Protein AF-A0A1Q7C488-F1 (afdb_monomer_lite)

Sequence (246 aa):
MTAFRVTERSIATNVLVGLQGNLDRMGSLQEQLSSGKQFAKPSDSPAGATAAMQYRGEMARAQAIAAEVDQIRQTSMGLANTKYGDRPVFGGTTASSAAYDAAGNYLGDTGAVQRTVGDNVKVQVGVPGSDAFGTGSTQLFTVMADISNDLRTNPSALSGDLDRLDTATTTLKFVQSTVGARYNQLTQMQQLASDRTDALTAQLSNVEDIDLPKTITEMQLQQTAYQAALSAGAKVVQPSLVDFLR

Secondary structure (DSSP, 8-state):
---SHHHHHHHHHHHHHHHHHHHHHHHHHHHHHHH--S-SSTTT-HHHHHHHHHHHHHHHHHHHHHHHHHHHHHHHHHHHT-EETTEETTSTT-S-S-SB-TT--B---S---EEEEETTEEEE-S--HHHHH-SGGG-HHHHHHHHHHHHHH-TTSHHHHHHHHHHHHHHHHHHHHHHHHHHHHHHHHHHHHHHHHHHHHHHHHHHHS--HHHHHHHHHHHHHHHHHHHHHHHHHHS--TTSS--

Foldseek 3Di:
DDDPPPVVVVVVVVVVVVVVVVVVVVVVVVVCVVVVDPDDDCVVPVVVVVVVVVVVVLLVVLLVVLVVLVVVLQVVLVVQQDDDPQHRLQQAPDPDSGQADPQGDGPHDQHWDWDDLDDPDIATRGGHQCQQQNDDCLGQSNLSNVCSVCSNPPVPCNVVSVVSNVVRVVSNVVVVVVVVVSVVVNVVSVVVVVVVVVVVVVVCCVVPPDPVVVVVVVVVVVVVVVVVVVVVVVVVPPPPPVVVPD

Structure (mmCIF, N/CA/C/O backbone):
data_AF-A0A1Q7C488-F1
#
_entry.id   AF-A0A1Q7C488-F1
#
loop_
_atom_site.group_PDB
_atom_site.id
_atom_site.type_symbol
_atom_site.label_atom_id
_atom_site.label_alt_id
_atom_site.label_comp_id
_atom_site.label_asym_id
_atom_site.label_entity_id
_atom_site.label_seq_id
_atom_site.pdbx_PDB_ins_code
_atom_site.Cartn_x
_atom_site.Cartn_y
_atom_site.Cartn_z
_atom_site.occupancy
_atom_site.B_iso_or_equiv
_atom_site.auth_seq_id
_atom_site.auth_comp_id
_atom_site.auth_asym_id
_atom_site.auth_atom_id
_atom_site.pdbx_PDB_model_num
ATOM 1 N N . MET A 1 1 ? 74.699 3.671 -68.204 1.00 45.50 1 MET A N 1
ATOM 2 C CA . MET A 1 1 ? 74.078 4.395 -67.076 1.00 45.50 1 MET A CA 1
ATOM 3 C C . MET A 1 1 ? 72.624 3.975 -66.963 1.00 45.50 1 MET A C 1
ATOM 5 O O . MET A 1 1 ? 71.848 4.153 -67.888 1.00 45.50 1 MET A O 1
ATOM 9 N N . THR A 1 2 ? 72.313 3.321 -65.855 1.00 54.41 2 THR A N 1
ATOM 10 C CA . THR A 1 2 ? 71.015 2.806 -65.409 1.00 54.41 2 THR A CA 1
ATOM 11 C C . THR A 1 2 ? 70.090 3.944 -64.969 1.00 54.41 2 THR A C 1
ATOM 13 O O . THR A 1 2 ? 70.367 4.554 -63.943 1.00 54.41 2 THR A O 1
ATOM 16 N N . ALA A 1 3 ? 69.001 4.230 -65.694 1.00 52.62 3 ALA A N 1
ATOM 17 C CA . ALA A 1 3 ? 68.061 5.288 -65.279 1.00 52.62 3 ALA A CA 1
ATOM 18 C C . ALA A 1 3 ? 66.560 5.021 -65.534 1.00 52.62 3 ALA A C 1
ATOM 20 O O . ALA A 1 3 ? 65.755 5.901 -65.270 1.00 52.62 3 ALA A O 1
ATOM 21 N N . PHE A 1 4 ? 66.144 3.826 -65.981 1.00 54.19 4 PHE A N 1
ATOM 22 C CA . PHE A 1 4 ? 64.725 3.572 -66.324 1.00 54.19 4 PHE A CA 1
ATOM 23 C C . PHE A 1 4 ? 64.032 2.408 -65.586 1.00 54.19 4 PHE A C 1
ATOM 25 O O . PHE A 1 4 ? 62.869 2.131 -65.841 1.00 54.19 4 PHE A O 1
ATOM 32 N N . ARG A 1 5 ? 64.685 1.753 -64.612 1.00 56.19 5 ARG A N 1
ATOM 33 C CA . ARG A 1 5 ? 64.095 0.629 -63.838 1.00 56.19 5 ARG A CA 1
ATOM 34 C C . ARG A 1 5 ? 63.419 1.020 -62.517 1.00 56.19 5 ARG A C 1
ATOM 36 O O . ARG A 1 5 ? 62.910 0.157 -61.807 1.00 56.19 5 ARG A O 1
ATOM 43 N N . VAL A 1 6 ? 63.425 2.305 -62.165 1.00 56.50 6 VAL A N 1
ATOM 44 C CA . VAL A 1 6 ? 62.835 2.797 -60.907 1.00 56.50 6 VAL A CA 1
ATOM 45 C C . VAL A 1 6 ? 61.328 3.038 -61.061 1.00 56.50 6 VAL A C 1
ATOM 47 O O . VAL A 1 6 ? 60.586 2.818 -60.111 1.00 56.50 6 VAL A O 1
ATOM 50 N N . THR A 1 7 ? 60.857 3.388 -62.262 1.00 66.94 7 THR A N 1
ATOM 51 C CA . THR A 1 7 ? 59.461 3.775 -62.528 1.00 66.94 7 THR A CA 1
ATOM 52 C C . THR A 1 7 ? 58.505 2.585 -62.652 1.00 66.94 7 THR A C 1
ATOM 54 O O . THR A 1 7 ? 57.421 2.616 -62.088 1.00 66.94 7 THR A O 1
ATOM 57 N N . GLU A 1 8 ? 58.894 1.491 -63.315 1.00 61.41 8 GLU A N 1
ATOM 58 C CA . GLU A 1 8 ? 58.056 0.275 -63.363 1.00 61.41 8 GLU A CA 1
ATOM 59 C C . GLU A 1 8 ? 57.948 -0.392 -61.987 1.00 61.41 8 GLU A C 1
ATOM 61 O O . GLU A 1 8 ? 56.872 -0.832 -61.582 1.00 61.41 8 GLU A O 1
ATOM 66 N N . ARG A 1 9 ? 59.051 -0.405 -61.223 1.00 68.69 9 ARG A N 1
ATOM 67 C CA . ARG A 1 9 ? 59.064 -0.932 -59.855 1.00 68.69 9 ARG A CA 1
ATOM 68 C C . ARG A 1 9 ? 58.271 -0.034 -58.904 1.00 68.69 9 ARG A C 1
ATOM 70 O O . ARG A 1 9 ? 57.588 -0.566 -58.035 1.00 68.69 9 ARG A O 1
ATOM 77 N N . SER A 1 10 ? 58.307 1.291 -59.070 1.00 74.81 10 SER A N 1
ATOM 78 C CA . SER A 1 10 ? 57.505 2.213 -58.256 1.00 74.81 10 SER A CA 1
ATOM 79 C C . SER A 1 10 ? 56.019 2.170 -58.610 1.00 74.81 10 SER A C 1
ATOM 81 O O . SER A 1 10 ? 55.204 2.171 -57.699 1.00 74.81 10 SER A O 1
ATOM 83 N N . ILE A 1 11 ? 55.641 2.038 -59.887 1.00 77.75 11 ILE A N 1
ATOM 84 C CA . ILE A 1 11 ? 54.239 1.874 -60.309 1.00 77.75 11 ILE A CA 1
ATOM 85 C C . ILE A 1 11 ? 53.677 0.545 -59.797 1.00 77.75 11 ILE A C 1
ATOM 87 O O . ILE A 1 11 ? 52.610 0.539 -59.191 1.00 77.75 11 ILE A O 1
ATOM 91 N N . ALA A 1 12 ? 54.408 -0.564 -59.952 1.00 75.75 12 ALA A N 1
ATOM 92 C CA . ALA A 1 12 ? 53.998 -1.854 -59.398 1.00 75.75 12 ALA A CA 1
ATOM 93 C C . ALA A 1 12 ? 53.885 -1.808 -57.863 1.00 75.75 12 ALA A C 1
ATOM 95 O O . ALA A 1 12 ? 52.929 -2.334 -57.301 1.00 75.75 12 ALA A O 1
ATOM 96 N N . THR A 1 13 ? 54.806 -1.117 -57.182 1.00 82.25 13 THR A N 1
ATOM 97 C CA . THR A 1 13 ? 54.742 -0.922 -55.723 1.00 82.25 13 THR A CA 1
ATOM 98 C C . THR A 1 13 ? 53.556 -0.041 -55.324 1.00 82.25 13 THR A C 1
ATOM 100 O O . THR A 1 13 ? 52.851 -0.377 -54.384 1.00 82.25 13 THR A O 1
ATOM 103 N N . ASN A 1 14 ? 53.267 1.036 -56.056 1.00 81.62 14 ASN A N 1
ATOM 104 C CA . ASN A 1 14 ? 52.135 1.926 -55.788 1.00 81.62 14 ASN A CA 1
ATOM 105 C C . ASN A 1 14 ? 50.785 1.240 -56.032 1.00 81.62 14 ASN A C 1
ATOM 107 O O . ASN A 1 14 ? 49.848 1.448 -55.266 1.00 81.62 14 ASN A O 1
ATOM 111 N N . VAL A 1 15 ? 50.685 0.394 -57.062 1.00 85.31 15 VAL A N 1
ATOM 112 C CA . VAL A 1 15 ? 49.491 -0.424 -57.326 1.00 85.31 15 VAL A CA 1
ATOM 113 C C . VAL A 1 15 ? 49.313 -1.479 -56.238 1.00 85.31 15 VAL A C 1
ATOM 115 O O . VAL A 1 15 ? 48.203 -1.643 -55.746 1.00 85.31 15 VAL A O 1
ATOM 118 N N . LEU A 1 16 ? 50.382 -2.152 -55.804 1.00 83.56 16 LEU A N 1
ATOM 119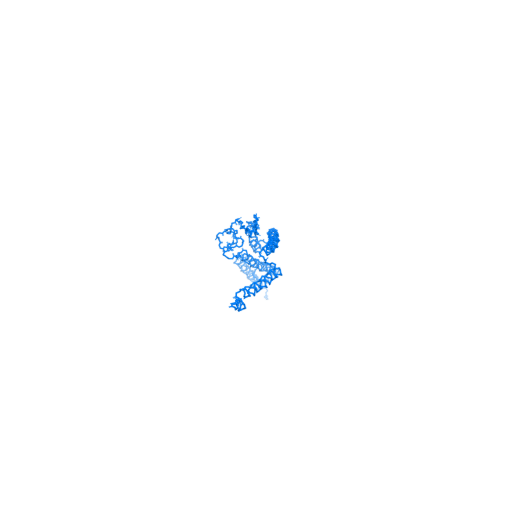 C CA . LEU A 1 16 ? 50.314 -3.119 -54.705 1.00 83.56 16 LEU A CA 1
ATOM 120 C C . LEU A 1 16 ? 49.958 -2.455 -53.370 1.00 83.56 16 LEU A C 1
ATOM 122 O O . LEU A 1 16 ? 49.085 -2.953 -52.673 1.00 83.56 16 LEU A O 1
ATOM 126 N N . VAL A 1 17 ? 50.547 -1.301 -53.046 1.00 88.81 17 VAL A N 1
ATOM 127 C CA . VAL A 1 17 ? 50.192 -0.503 -51.857 1.00 88.81 17 VAL A CA 1
ATOM 128 C C . VAL A 1 17 ? 48.741 -0.019 -51.939 1.00 88.81 17 VAL A C 1
ATOM 130 O O . VAL A 1 17 ? 48.021 -0.053 -50.943 1.00 88.81 17 VAL A O 1
ATOM 133 N N . GLY A 1 18 ? 48.278 0.376 -53.128 1.00 87.38 18 GLY A N 1
ATOM 134 C CA . GLY A 1 18 ? 46.889 0.761 -53.370 1.00 87.38 18 GLY A CA 1
ATOM 135 C C . GLY A 1 18 ? 45.904 -0.401 -53.214 1.00 87.38 18 GLY A C 1
ATOM 136 O O . GLY A 1 18 ? 44.874 -0.239 -52.565 1.00 87.38 18 GLY A O 1
ATOM 137 N N . LEU A 1 19 ? 46.227 -1.578 -53.760 1.00 88.00 19 LEU A N 1
ATOM 138 C CA . LEU A 1 19 ? 45.432 -2.802 -53.622 1.00 88.00 19 LEU A CA 1
ATOM 139 C C . LEU A 1 19 ? 45.406 -3.288 -52.176 1.00 88.00 19 LEU A C 1
ATOM 141 O O . LEU A 1 19 ? 44.341 -3.638 -51.680 1.00 88.00 19 LEU A O 1
ATOM 145 N N . GLN A 1 20 ? 46.543 -3.247 -51.484 1.00 88.31 20 GLN A N 1
ATOM 146 C CA . GLN A 1 20 ? 46.641 -3.611 -50.076 1.00 88.31 20 GLN A CA 1
ATOM 147 C C . GLN A 1 20 ? 45.801 -2.665 -49.210 1.00 88.31 20 GLN A C 1
ATOM 149 O O . GLN A 1 20 ? 44.953 -3.121 -48.452 1.00 88.31 20 GLN A O 1
ATOM 154 N N . GLY A 1 21 ? 45.895 -1.352 -49.445 1.00 90.69 21 GLY A N 1
ATOM 155 C CA . GLY A 1 21 ? 45.037 -0.372 -48.777 1.00 90.69 21 GLY A CA 1
ATOM 156 C C . GLY A 1 21 ? 43.553 -0.449 -49.170 1.00 90.69 21 GLY A C 1
ATOM 157 O O . GLY A 1 21 ? 42.704 0.098 -48.463 1.00 90.69 21 GLY A O 1
ATOM 158 N N . ASN A 1 22 ? 43.210 -1.083 -50.296 1.00 90.19 22 ASN A N 1
ATOM 159 C CA . ASN A 1 22 ? 41.823 -1.362 -50.670 1.00 90.19 22 ASN A CA 1
ATOM 160 C C . ASN A 1 22 ? 41.307 -2.636 -49.983 1.00 90.19 22 ASN A C 1
ATOM 162 O O . ASN A 1 22 ? 40.195 -2.636 -49.467 1.00 90.19 22 ASN A O 1
ATOM 166 N N . LEU A 1 23 ? 42.128 -3.687 -49.904 1.00 90.12 23 LEU A N 1
ATOM 167 C CA . LEU A 1 23 ? 41.819 -4.919 -49.174 1.00 90.12 23 LEU A CA 1
ATOM 168 C C . LEU A 1 23 ? 41.622 -4.653 -47.676 1.00 90.12 23 LEU A C 1
ATOM 170 O O . LEU A 1 23 ? 40.658 -5.154 -47.104 1.00 90.12 23 LEU A O 1
ATOM 174 N N . ASP A 1 24 ? 42.449 -3.798 -47.070 1.00 90.56 24 ASP A N 1
ATOM 175 C CA . ASP A 1 24 ? 42.309 -3.409 -45.661 1.00 90.56 24 ASP A CA 1
ATOM 176 C C . ASP A 1 24 ? 40.995 -2.650 -45.404 1.00 90.56 24 ASP A C 1
ATOM 178 O O . ASP A 1 24 ? 40.297 -2.897 -44.418 1.00 90.56 24 ASP A O 1
ATOM 182 N N . ARG A 1 25 ? 40.607 -1.756 -46.327 1.00 88.38 25 ARG A N 1
ATOM 183 C CA . ARG A 1 25 ? 39.312 -1.053 -46.281 1.00 88.38 25 ARG A CA 1
ATOM 184 C C . ARG A 1 25 ? 38.128 -1.989 -46.499 1.00 88.38 25 ARG A C 1
ATOM 186 O O . ARG A 1 25 ? 37.091 -1.820 -45.868 1.00 88.38 25 ARG A O 1
ATOM 193 N N . MET A 1 26 ? 38.272 -2.973 -47.379 1.00 90.19 26 MET A N 1
ATOM 194 C CA . MET A 1 26 ? 37.232 -3.967 -47.629 1.00 90.19 26 MET A CA 1
ATOM 195 C C . MET A 1 26 ? 37.048 -4.887 -46.416 1.00 90.19 26 MET A C 1
ATOM 197 O O . MET A 1 26 ? 35.916 -5.192 -46.054 1.00 90.19 26 MET A O 1
ATOM 201 N N . GLY A 1 27 ? 38.143 -5.254 -45.743 1.00 89.88 27 GLY A N 1
ATOM 202 C CA . GLY A 1 27 ? 38.119 -6.014 -44.495 1.00 89.88 27 GLY A CA 1
ATOM 203 C C . GLY A 1 27 ? 37.422 -5.261 -43.362 1.00 89.88 27 GLY A C 1
ATOM 204 O O . GLY A 1 27 ? 36.542 -5.822 -42.714 1.00 89.88 27 GLY A O 1
ATOM 205 N N . SER A 1 28 ? 37.732 -3.974 -43.168 1.00 86.19 28 SER A N 1
ATOM 206 C CA . SER A 1 28 ? 37.071 -3.168 -42.132 1.00 86.19 28 SER A CA 1
ATOM 207 C C . SER A 1 28 ? 35.590 -2.915 -42.429 1.00 86.19 28 SER A C 1
ATOM 209 O O . SER A 1 28 ? 34.770 -2.963 -41.515 1.00 86.19 28 SER A O 1
ATOM 211 N N . LEU A 1 29 ? 35.211 -2.722 -43.698 1.00 85.62 29 LEU A N 1
ATOM 212 C CA . LEU A 1 29 ? 33.804 -2.643 -44.105 1.00 85.62 29 LEU A CA 1
ATOM 213 C C . LEU A 1 29 ? 33.073 -3.970 -43.887 1.00 85.62 29 LEU A C 1
ATOM 215 O O . LEU A 1 29 ? 31.944 -3.963 -43.407 1.00 85.62 29 LEU A O 1
ATOM 219 N N . GLN A 1 30 ? 33.701 -5.107 -44.189 1.00 88.69 30 GLN A N 1
ATOM 220 C CA . GLN A 1 30 ? 33.120 -6.423 -43.925 1.00 88.69 30 GLN A CA 1
ATOM 221 C C . GLN A 1 30 ? 32.965 -6.682 -42.418 1.00 88.69 30 GLN A C 1
ATOM 223 O O . GLN A 1 30 ? 31.959 -7.250 -41.998 1.00 88.69 30 GLN A O 1
ATOM 228 N N . GLU A 1 31 ? 33.899 -6.205 -41.592 1.00 87.25 31 GLU A N 1
ATOM 229 C CA . GLU A 1 31 ? 33.811 -6.246 -40.128 1.00 87.25 31 GLU A CA 1
ATOM 230 C C . GLU A 1 31 ? 32.704 -5.322 -39.588 1.00 87.25 31 GLU A C 1
ATOM 232 O O . GLU A 1 31 ? 31.942 -5.716 -38.703 1.00 87.25 31 GLU A O 1
ATOM 237 N N . GLN A 1 32 ? 32.531 -4.122 -40.150 1.00 86.44 32 GLN A N 1
ATOM 238 C CA . GLN A 1 32 ? 31.412 -3.226 -39.818 1.00 86.44 32 GLN A CA 1
ATOM 239 C C . GLN A 1 32 ? 30.064 -3.819 -40.243 1.00 86.44 32 GLN A C 1
ATOM 241 O O . GLN A 1 32 ? 29.109 -3.777 -39.470 1.00 86.44 32 GLN A O 1
ATOM 246 N N . LEU A 1 33 ? 29.991 -4.435 -41.427 1.00 86.81 33 LEU A N 1
ATOM 247 C CA . LEU A 1 33 ? 28.796 -5.128 -41.914 1.00 86.81 33 LEU A CA 1
ATOM 248 C C . LEU A 1 33 ? 28.464 -6.353 -41.057 1.00 86.81 33 LEU A C 1
ATOM 250 O O . LEU A 1 33 ? 27.301 -6.574 -40.733 1.00 86.81 33 LEU A O 1
ATOM 254 N N . SER A 1 34 ? 29.472 -7.128 -40.652 1.00 88.75 34 SER A N 1
ATOM 255 C CA . SER A 1 34 ? 29.278 -8.299 -39.795 1.00 88.75 34 SER A CA 1
ATOM 256 C C . SER A 1 34 ? 28.958 -7.926 -38.346 1.00 88.75 34 SER A C 1
ATOM 258 O O . SER A 1 34 ? 28.254 -8.679 -37.677 1.00 88.75 34 SER A O 1
ATOM 260 N N . SER A 1 35 ? 29.490 -6.812 -37.832 1.00 88.81 35 SER A N 1
ATOM 261 C CA . SER A 1 35 ? 29.272 -6.380 -36.444 1.00 88.81 35 SER A CA 1
ATOM 262 C C . SER A 1 35 ? 28.046 -5.484 -36.267 1.00 88.81 35 SER A C 1
ATOM 264 O O . SER A 1 35 ? 27.558 -5.347 -35.145 1.00 88.81 35 SER A O 1
ATOM 266 N N . GLY A 1 36 ? 27.575 -4.843 -37.342 1.00 84.50 36 GLY A N 1
ATOM 267 C CA . GLY A 1 36 ? 26.514 -3.836 -37.312 1.00 84.50 36 GLY A CA 1
ATOM 268 C C . GLY A 1 36 ? 26.867 -2.576 -36.510 1.00 84.50 36 GLY A C 1
ATOM 269 O O . GLY A 1 36 ? 25.986 -1.768 -36.225 1.00 84.50 36 GLY A O 1
ATOM 270 N N . LYS A 1 37 ? 28.131 -2.406 -36.095 1.00 84.44 37 LYS A N 1
ATOM 271 C CA . LYS A 1 37 ? 28.593 -1.291 -35.259 1.00 84.44 37 LYS A CA 1
ATOM 272 C C . LYS A 1 37 ? 29.478 -0.358 -36.074 1.00 84.44 37 LYS A C 1
ATOM 274 O O . LYS A 1 37 ? 30.340 -0.797 -36.825 1.00 84.44 37 LYS A O 1
ATOM 279 N N . GLN A 1 38 ? 29.299 0.943 -35.865 1.00 78.75 38 GLN A N 1
ATOM 280 C CA . GLN A 1 38 ? 30.059 1.987 -36.558 1.00 78.75 38 GLN A CA 1
ATOM 281 C C . GLN A 1 38 ? 31.551 2.019 -36.160 1.00 78.75 38 GLN A C 1
ATOM 283 O O . GLN A 1 38 ? 32.375 2.540 -36.903 1.00 78.75 38 GLN A O 1
ATOM 288 N N . PHE A 1 39 ? 31.905 1.462 -34.998 1.00 82.00 39 PHE A N 1
ATOM 289 C CA . PHE A 1 39 ? 33.278 1.297 -34.518 1.00 82.00 39 PHE A CA 1
ATOM 290 C C . PHE A 1 39 ? 33.380 0.036 -33.649 1.00 82.00 39 PHE A C 1
ATOM 292 O O . PHE A 1 39 ? 32.458 -0.271 -32.884 1.00 82.00 39 PHE A O 1
ATOM 299 N N . ALA A 1 40 ? 34.492 -0.693 -33.753 1.00 76.44 40 ALA A N 1
ATOM 300 C CA . ALA A 1 40 ? 34.709 -1.946 -33.025 1.00 76.44 40 ALA A CA 1
ATOM 301 C C . ALA A 1 40 ? 35.661 -1.757 -31.838 1.00 76.44 40 ALA A C 1
ATOM 303 O O . ALA A 1 40 ? 35.491 -2.389 -30.791 1.00 76.44 40 ALA A O 1
ATOM 304 N N . LYS A 1 41 ? 36.640 -0.858 -31.979 1.00 81.75 41 LYS A N 1
ATOM 305 C CA . LYS A 1 41 ? 37.671 -0.586 -30.973 1.00 81.75 41 LYS A CA 1
ATOM 306 C C . LYS A 1 41 ? 37.657 0.891 -30.569 1.00 81.75 41 LYS A C 1
ATOM 308 O O . LYS A 1 41 ? 37.369 1.751 -31.400 1.00 81.75 41 LYS A O 1
ATOM 313 N N . PRO A 1 42 ? 38.039 1.228 -29.323 1.00 82.00 42 PRO A N 1
ATOM 314 C CA . PRO A 1 42 ? 38.189 2.623 -28.904 1.00 82.00 42 PRO A CA 1
ATOM 315 C C . PRO A 1 42 ? 39.182 3.432 -29.753 1.00 82.00 42 PRO A C 1
ATOM 317 O O . PRO A 1 42 ? 39.067 4.651 -29.836 1.00 82.00 42 PRO A O 1
ATOM 320 N N . SER A 1 43 ? 40.133 2.753 -30.404 1.00 83.75 43 SER A N 1
ATOM 321 C CA . SER A 1 43 ? 41.076 3.349 -31.354 1.00 83.75 43 SER A CA 1
ATOM 322 C C . SER A 1 43 ? 40.422 3.857 -32.642 1.00 83.75 43 SER A C 1
ATOM 324 O O . SER A 1 43 ? 40.974 4.763 -33.257 1.00 83.75 43 SER A O 1
ATOM 326 N N . ASP 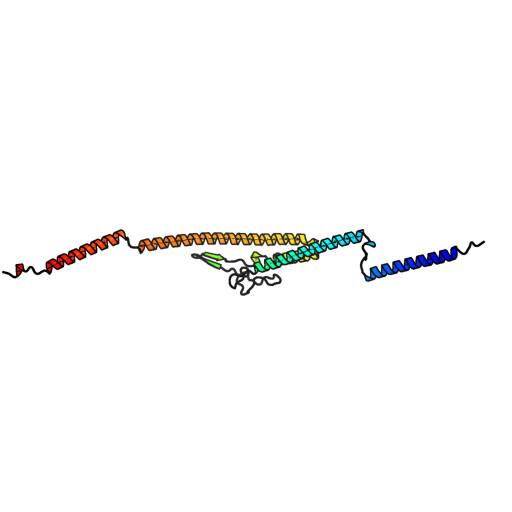A 1 44 ? 39.273 3.301 -33.050 1.00 85.25 44 ASP A N 1
ATOM 327 C CA . ASP A 1 44 ? 38.615 3.638 -34.323 1.00 85.25 44 ASP A CA 1
ATOM 328 C C . ASP A 1 44 ? 37.907 5.002 -34.245 1.00 85.25 44 ASP A C 1
ATOM 330 O O . ASP A 1 44 ? 37.792 5.717 -35.237 1.00 85.25 44 ASP A O 1
ATOM 334 N N . SER A 1 45 ? 37.445 5.382 -33.048 1.00 86.62 45 SER A N 1
ATOM 335 C CA . SER A 1 45 ? 36.928 6.718 -32.746 1.00 86.62 45 SER A CA 1
ATOM 336 C C . SER A 1 45 ? 36.975 6.972 -31.236 1.00 86.62 45 SER A C 1
ATOM 338 O O . SER A 1 45 ? 36.085 6.514 -30.514 1.00 86.62 45 SER A O 1
ATOM 340 N N . PRO A 1 46 ? 37.965 7.733 -30.734 1.00 86.69 46 PRO A N 1
ATOM 341 C CA . PRO A 1 46 ? 38.039 8.074 -29.316 1.00 86.69 46 PRO A CA 1
ATOM 342 C C . PRO A 1 46 ? 36.791 8.814 -28.816 1.00 86.69 46 PRO A C 1
ATOM 344 O O . PRO A 1 46 ? 36.268 8.474 -27.760 1.00 86.69 46 PRO A O 1
ATOM 347 N N . ALA A 1 47 ? 36.258 9.761 -29.599 1.00 88.19 47 ALA A N 1
ATOM 348 C CA . ALA A 1 47 ? 35.057 10.522 -29.239 1.00 88.19 47 ALA A CA 1
ATOM 349 C C . ALA A 1 47 ? 33.781 9.654 -29.226 1.00 88.19 47 ALA A C 1
ATOM 351 O O . ALA A 1 47 ? 32.957 9.758 -28.314 1.00 88.19 47 ALA A O 1
ATOM 352 N N . GLY A 1 48 ? 33.631 8.755 -30.207 1.00 88.12 48 GLY A N 1
ATOM 353 C CA . GLY A 1 48 ? 32.518 7.801 -30.249 1.00 88.12 48 GLY A CA 1
ATOM 354 C C . GLY A 1 48 ? 32.591 6.787 -29.107 1.00 88.12 48 GLY A C 1
ATOM 355 O O . GLY A 1 48 ? 31.580 6.481 -28.475 1.00 88.12 48 GLY A O 1
ATOM 356 N N . ALA A 1 49 ? 33.800 6.331 -28.775 1.00 88.44 49 ALA A N 1
ATOM 357 C CA . ALA A 1 49 ? 34.039 5.450 -27.643 1.00 88.44 49 ALA A CA 1
ATOM 358 C C . ALA A 1 49 ? 33.725 6.132 -26.304 1.00 88.44 49 ALA A C 1
ATOM 360 O O . ALA A 1 49 ? 33.077 5.514 -25.460 1.00 88.44 49 ALA A O 1
ATOM 361 N N . THR A 1 50 ? 34.108 7.400 -26.109 1.00 90.00 50 THR A N 1
ATOM 362 C CA . THR A 1 50 ? 33.759 8.148 -24.890 1.00 90.00 50 THR A CA 1
ATOM 363 C C . THR A 1 50 ? 32.257 8.361 -24.753 1.00 90.00 50 THR A C 1
ATOM 365 O O . THR A 1 50 ? 31.721 8.113 -23.675 1.00 90.00 50 THR A O 1
ATOM 368 N N . ALA A 1 51 ? 31.563 8.730 -25.834 1.00 89.44 51 ALA A N 1
ATOM 369 C CA . ALA A 1 51 ? 30.111 8.902 -25.815 1.00 89.44 51 ALA A CA 1
ATOM 370 C C . ALA A 1 51 ? 29.396 7.573 -25.522 1.00 89.44 51 ALA A C 1
ATOM 372 O O . ALA A 1 51 ? 28.533 7.500 -24.652 1.00 89.44 51 ALA A O 1
ATOM 373 N N . ALA A 1 52 ? 29.807 6.479 -26.169 1.00 88.94 52 ALA A N 1
ATOM 374 C CA . ALA A 1 52 ? 29.245 5.160 -25.892 1.00 88.94 52 ALA A CA 1
ATOM 375 C C . ALA A 1 52 ? 29.512 4.688 -24.455 1.00 88.94 52 ALA A C 1
ATOM 377 O O . ALA A 1 52 ? 28.651 4.036 -23.866 1.00 88.94 52 ALA A O 1
ATOM 378 N N . MET A 1 53 ? 30.673 5.005 -23.872 1.00 90.25 53 MET A N 1
ATOM 379 C CA . MET A 1 53 ? 30.941 4.732 -22.456 1.00 90.25 53 MET A CA 1
ATOM 380 C C . MET A 1 53 ? 30.034 5.551 -21.535 1.00 90.25 53 MET A C 1
ATOM 382 O O . MET A 1 53 ? 29.504 4.992 -20.578 1.00 90.25 53 MET A O 1
ATOM 386 N N . GLN A 1 54 ? 29.816 6.834 -21.836 1.00 90.81 54 GLN A N 1
ATOM 387 C CA . GLN A 1 54 ? 28.898 7.691 -21.081 1.00 90.81 54 GLN A CA 1
ATOM 388 C C . GLN A 1 54 ? 27.469 7.146 -21.127 1.00 90.81 54 GLN A C 1
ATOM 390 O O . GLN A 1 54 ? 26.909 6.861 -20.072 1.00 90.81 54 GLN A O 1
ATOM 395 N N . TYR A 1 55 ? 26.932 6.867 -22.319 1.00 89.38 55 TYR A N 1
ATOM 396 C CA . TYR A 1 55 ? 25.590 6.297 -22.466 1.00 89.38 55 TYR A CA 1
ATOM 397 C C . TYR A 1 55 ? 25.451 4.932 -21.790 1.00 89.38 55 TYR A C 1
ATOM 399 O O . TYR A 1 55 ? 24.440 4.657 -21.154 1.00 89.38 55 TYR A O 1
ATOM 407 N N . ARG A 1 56 ? 26.468 4.062 -21.864 1.00 90.06 56 ARG A N 1
ATOM 408 C CA . ARG A 1 56 ? 26.466 2.792 -21.114 1.00 90.06 56 ARG A CA 1
ATOM 409 C C . ARG A 1 56 ? 26.454 3.017 -19.608 1.00 90.06 56 ARG A C 1
ATOM 411 O O . ARG A 1 56 ? 25.765 2.286 -18.905 1.00 90.06 56 ARG A O 1
ATOM 418 N N . GLY A 1 57 ? 27.191 4.012 -19.125 1.00 92.75 57 GLY A N 1
ATOM 419 C CA . GLY A 1 57 ? 27.168 4.416 -17.724 1.00 92.75 57 GLY A CA 1
ATOM 420 C C . GLY A 1 57 ? 25.791 4.924 -17.295 1.00 92.75 57 GLY A C 1
ATOM 421 O O . GLY A 1 57 ? 25.295 4.521 -16.248 1.00 92.75 57 GLY A O 1
ATOM 422 N N . GLU A 1 58 ? 25.151 5.757 -18.112 1.00 89.69 58 GLU A N 1
ATOM 423 C CA . GLU A 1 58 ? 23.791 6.255 -17.876 1.00 89.69 58 GLU A CA 1
ATOM 424 C C . GLU A 1 58 ? 22.764 5.119 -17.871 1.00 89.69 58 GLU A C 1
ATOM 426 O O . GLU A 1 58 ? 21.992 5.006 -16.922 1.00 89.69 58 GLU A O 1
ATOM 431 N N . MET A 1 59 ? 22.816 4.214 -18.854 1.00 90.31 59 MET A N 1
ATOM 432 C CA . MET A 1 59 ? 21.954 3.029 -18.904 1.00 90.31 59 MET A CA 1
ATOM 433 C C . MET A 1 59 ? 22.166 2.117 -17.691 1.00 90.31 59 MET A C 1
ATOM 435 O O . MET A 1 59 ? 21.195 1.647 -17.107 1.00 90.31 59 MET A O 1
ATOM 439 N N . ALA A 1 60 ? 23.414 1.890 -17.269 1.00 92.94 60 ALA A N 1
ATOM 440 C CA . ALA A 1 60 ? 23.711 1.081 -16.087 1.00 92.94 60 ALA A CA 1
ATOM 441 C C . ALA A 1 60 ? 23.159 1.720 -14.801 1.00 92.94 60 ALA A C 1
ATOM 443 O O . ALA A 1 60 ? 22.602 1.023 -13.954 1.00 92.94 60 ALA A O 1
ATOM 444 N N . ARG A 1 61 ? 23.264 3.049 -14.664 1.00 93.06 61 ARG A N 1
ATOM 445 C CA . ARG A 1 61 ? 22.665 3.792 -13.542 1.00 93.06 61 ARG A CA 1
ATOM 446 C C . ARG A 1 61 ? 21.144 3.688 -13.555 1.00 93.06 61 ARG A C 1
ATOM 448 O O . ARG A 1 61 ? 20.555 3.387 -12.524 1.00 93.06 61 ARG A O 1
ATOM 455 N N . ALA A 1 62 ? 20.518 3.885 -14.713 1.00 92.69 62 ALA A N 1
ATOM 456 C CA . ALA A 1 62 ? 19.072 3.781 -14.856 1.00 92.69 62 ALA A CA 1
ATOM 457 C C . ALA A 1 62 ? 18.565 2.363 -14.541 1.00 92.69 62 ALA A C 1
ATOM 459 O O . ALA A 1 62 ? 17.577 2.207 -13.830 1.00 92.69 62 ALA A O 1
ATOM 460 N N . GLN A 1 63 ? 19.285 1.324 -14.979 1.00 93.94 63 GLN A N 1
ATOM 461 C CA . GLN A 1 63 ? 18.986 -0.069 -14.632 1.00 93.94 63 GLN A CA 1
ATOM 462 C C . GLN A 1 63 ? 19.076 -0.336 -13.126 1.00 93.94 63 GLN A C 1
ATOM 464 O O . GLN A 1 63 ? 18.221 -1.041 -12.591 1.00 93.94 63 GLN A O 1
ATOM 469 N N . ALA A 1 64 ? 20.081 0.225 -12.445 1.00 95.88 64 ALA A N 1
ATOM 470 C CA . ALA A 1 64 ? 20.227 0.092 -10.998 1.00 95.88 64 ALA A CA 1
ATOM 471 C C . ALA A 1 64 ? 19.068 0.762 -10.242 1.00 95.88 64 ALA A C 1
ATOM 473 O O . ALA A 1 64 ? 18.479 0.136 -9.364 1.00 95.88 64 ALA A O 1
ATOM 474 N N . ILE A 1 65 ? 18.688 1.986 -10.629 1.00 96.00 65 ILE A N 1
ATOM 475 C CA . ILE A 1 65 ? 17.545 2.695 -10.030 1.00 96.00 65 ILE A CA 1
ATOM 476 C C . ILE A 1 65 ? 16.246 1.925 -10.286 1.00 96.00 65 ILE A C 1
ATOM 478 O O . ILE A 1 65 ? 15.447 1.736 -9.376 1.00 96.00 65 ILE A O 1
ATOM 482 N N . ALA A 1 66 ? 16.037 1.428 -11.504 1.00 96.38 66 ALA A N 1
ATOM 483 C CA . ALA A 1 66 ? 14.844 0.655 -11.827 1.00 96.38 66 ALA A CA 1
ATOM 484 C C . ALA A 1 66 ? 14.744 -0.634 -10.986 1.00 96.38 66 ALA A C 1
ATOM 486 O O . ALA A 1 66 ? 13.668 -0.975 -10.501 1.00 96.38 66 ALA A O 1
ATOM 487 N N . ALA A 1 67 ? 15.869 -1.317 -10.740 1.00 96.69 67 ALA A N 1
ATOM 488 C CA . ALA A 1 67 ? 15.906 -2.474 -9.844 1.00 96.69 67 ALA A CA 1
ATOM 489 C C . ALA A 1 67 ? 15.571 -2.108 -8.384 1.00 96.69 67 ALA A C 1
ATOM 491 O O . ALA A 1 67 ? 14.900 -2.874 -7.694 1.00 96.69 67 ALA A O 1
ATOM 492 N N . GLU A 1 68 ? 15.993 -0.932 -7.915 1.00 97.00 68 GLU A N 1
ATOM 493 C CA . GLU A 1 68 ? 15.614 -0.418 -6.596 1.00 97.00 68 GLU A CA 1
ATOM 494 C C . GLU A 1 68 ? 14.107 -0.133 -6.517 1.00 97.00 68 GLU A C 1
ATOM 496 O O . GLU A 1 68 ? 13.445 -0.569 -5.574 1.00 97.00 68 GLU A O 1
ATOM 501 N N . VAL A 1 69 ? 13.534 0.509 -7.540 1.00 96.50 69 VAL A N 1
ATOM 502 C CA . VAL A 1 69 ? 12.085 0.757 -7.633 1.00 96.50 69 VAL A CA 1
ATOM 503 C C . VAL A 1 69 ? 11.299 -0.556 -7.617 1.00 96.50 69 VAL A C 1
ATOM 505 O O . VAL A 1 69 ? 10.308 -0.660 -6.891 1.00 96.50 69 VAL A O 1
ATOM 508 N N . ASP A 1 70 ? 11.760 -1.582 -8.338 1.00 96.00 70 ASP A N 1
ATOM 509 C CA . ASP A 1 70 ? 11.145 -2.915 -8.315 1.00 96.00 70 ASP A CA 1
ATOM 510 C C . ASP A 1 70 ? 11.145 -3.525 -6.908 1.00 96.00 70 ASP A C 1
ATOM 512 O O . ASP A 1 70 ? 10.135 -4.087 -6.474 1.00 96.00 70 ASP A O 1
ATOM 516 N N . GLN A 1 71 ? 12.245 -3.383 -6.166 1.00 96.56 71 GLN A N 1
ATOM 517 C CA . GLN A 1 71 ? 12.353 -3.893 -4.801 1.00 96.56 71 GLN A CA 1
ATOM 518 C C . GLN A 1 71 ? 11.432 -3.143 -3.831 1.00 96.56 71 GLN A C 1
ATOM 520 O O . GLN A 1 71 ? 10.771 -3.763 -2.987 1.00 96.56 71 GLN A O 1
ATOM 525 N N . ILE A 1 72 ? 11.343 -1.815 -3.954 1.00 96.25 72 ILE A N 1
ATOM 526 C CA . ILE A 1 72 ? 10.411 -1.006 -3.158 1.00 96.25 72 ILE A CA 1
ATOM 527 C C . ILE A 1 72 ? 8.972 -1.411 -3.492 1.00 96.25 72 ILE A C 1
ATOM 529 O O . ILE A 1 72 ? 8.169 -1.577 -2.576 1.00 96.25 72 ILE A O 1
ATOM 533 N N . ARG A 1 73 ? 8.652 -1.648 -4.772 1.00 95.00 73 ARG A N 1
ATOM 534 C CA . ARG A 1 73 ? 7.323 -2.097 -5.214 1.00 95.00 73 ARG A CA 1
ATOM 535 C C . ARG A 1 73 ? 6.952 -3.444 -4.598 1.00 95.00 73 ARG A C 1
ATOM 537 O O . ARG A 1 73 ? 5.847 -3.612 -4.096 1.00 95.00 73 ARG A O 1
ATOM 544 N N . GLN A 1 74 ? 7.874 -4.404 -4.588 1.00 94.38 74 GLN A N 1
ATOM 545 C CA . GLN A 1 74 ? 7.637 -5.708 -3.960 1.00 94.38 74 GLN A CA 1
ATOM 546 C C . GLN A 1 74 ? 7.431 -5.583 -2.447 1.00 94.38 74 GLN A C 1
ATOM 548 O O . GLN A 1 74 ? 6.527 -6.202 -1.884 1.00 94.38 74 GLN A O 1
ATOM 553 N N . THR A 1 75 ? 8.236 -4.750 -1.789 1.00 95.06 75 THR A N 1
ATOM 554 C CA . THR A 1 75 ? 8.138 -4.522 -0.342 1.00 95.06 75 THR A CA 1
ATOM 555 C C . THR A 1 75 ? 6.816 -3.838 0.022 1.00 95.06 75 THR A C 1
ATOM 557 O O . THR A 1 75 ? 6.146 -4.249 0.971 1.00 95.06 75 THR A O 1
ATOM 560 N N . SER A 1 76 ? 6.392 -2.838 -0.757 1.00 93.19 76 SER A N 1
ATOM 561 C CA . SER A 1 76 ? 5.122 -2.137 -0.550 1.00 93.19 76 SER A CA 1
ATOM 562 C C . SER A 1 76 ? 3.917 -3.038 -0.824 1.00 93.19 76 SER A C 1
ATOM 564 O O . SER A 1 76 ? 2.954 -3.001 -0.061 1.00 93.19 76 SER A O 1
ATOM 566 N N . MET A 1 77 ? 3.986 -3.918 -1.827 1.00 92.19 77 MET A N 1
ATOM 567 C CA . MET A 1 77 ? 2.974 -4.957 -2.046 1.00 92.19 77 MET A CA 1
ATOM 568 C C . MET A 1 77 ? 2.905 -5.960 -0.893 1.00 92.19 77 MET A C 1
ATOM 570 O O . MET A 1 77 ? 1.813 -6.365 -0.495 1.00 92.19 77 MET A O 1
ATOM 574 N N . GLY A 1 78 ? 4.050 -6.342 -0.323 1.00 92.50 78 GLY A N 1
ATOM 575 C CA . GLY A 1 78 ? 4.102 -7.168 0.884 1.00 92.50 78 GLY A CA 1
ATOM 576 C C . GLY A 1 78 ? 3.366 -6.506 2.049 1.00 92.50 78 GLY A C 1
ATOM 577 O O . GLY A 1 78 ? 2.522 -7.136 2.687 1.00 92.50 78 GLY A O 1
ATOM 578 N N . LEU A 1 79 ? 3.606 -5.209 2.264 1.00 92.38 79 LEU A N 1
ATOM 579 C CA . LEU A 1 79 ? 2.912 -4.427 3.288 1.00 92.38 79 LEU A CA 1
ATOM 580 C C . LEU A 1 79 ? 1.410 -4.279 2.989 1.00 92.38 79 LEU A C 1
ATOM 582 O O . LEU A 1 79 ? 0.586 -4.406 3.895 1.00 92.38 79 LEU A O 1
ATOM 586 N N . ALA A 1 80 ? 1.026 -4.081 1.729 1.00 91.75 80 ALA A N 1
ATOM 587 C CA . ALA A 1 80 ? -0.375 -4.022 1.313 1.00 91.75 80 ALA A CA 1
ATOM 588 C C . ALA A 1 80 ? -1.110 -5.368 1.463 1.00 91.75 80 ALA A C 1
ATOM 590 O O . ALA A 1 80 ? -2.332 -5.404 1.588 1.00 91.75 80 ALA A O 1
ATOM 591 N N . ASN A 1 81 ? -0.370 -6.476 1.513 1.00 92.12 81 ASN A N 1
ATOM 592 C CA . ASN A 1 81 ? -0.880 -7.812 1.806 1.00 92.12 81 ASN A CA 1
ATOM 593 C C . ASN A 1 81 ? -0.796 -8.193 3.294 1.00 92.12 81 ASN A C 1
ATOM 595 O O . ASN A 1 81 ? -1.009 -9.359 3.638 1.00 92.12 81 ASN A O 1
ATOM 599 N N . THR A 1 82 ? -0.532 -7.231 4.188 1.00 91.00 82 THR A N 1
ATOM 600 C CA . THR A 1 82 ? -0.552 -7.467 5.639 1.00 91.00 82 THR A CA 1
ATOM 601 C C . THR A 1 82 ? -1.911 -8.010 6.076 1.00 91.00 82 THR A C 1
ATOM 603 O O . THR A 1 82 ? -2.970 -7.504 5.685 1.00 91.00 82 THR A O 1
ATOM 606 N N . LYS A 1 83 ? -1.876 -9.045 6.917 1.00 89.19 83 LYS A N 1
ATOM 607 C CA . LYS A 1 83 ? -3.064 -9.723 7.437 1.00 89.19 83 LYS A CA 1
ATOM 608 C C . LYS A 1 83 ? -3.248 -9.435 8.918 1.00 89.19 83 LYS A C 1
ATOM 610 O O . LYS A 1 83 ? -2.278 -9.301 9.660 1.00 89.19 83 LYS A O 1
ATOM 615 N N . TYR A 1 84 ? -4.504 -9.380 9.336 1.00 86.00 84 TYR A N 1
ATOM 616 C CA . TYR A 1 84 ? -4.897 -9.382 10.736 1.00 86.00 84 TYR A CA 1
ATOM 617 C C . TYR A 1 84 ? -5.759 -10.623 10.987 1.00 86.00 84 TYR A C 1
ATOM 619 O O . TYR A 1 84 ? -6.889 -10.719 10.502 1.00 86.00 84 TYR A O 1
ATOM 627 N N . GLY A 1 85 ? -5.188 -11.611 11.684 1.00 85.25 85 GLY A N 1
ATOM 628 C CA . GLY A 1 85 ? -5.697 -12.986 11.651 1.00 85.25 85 GLY A CA 1
ATOM 629 C C . GLY A 1 85 ? -5.586 -13.562 10.236 1.00 85.25 85 GLY A C 1
ATOM 630 O O . GLY A 1 85 ? -4.595 -13.329 9.547 1.00 85.25 85 GLY A O 1
ATOM 631 N N . ASP A 1 86 ? -6.629 -14.244 9.768 1.00 85.12 86 ASP A N 1
ATOM 632 C CA . ASP A 1 86 ? -6.665 -14.834 8.420 1.00 85.12 86 ASP A CA 1
ATOM 633 C C . ASP A 1 86 ? -7.138 -13.865 7.324 1.00 85.12 86 ASP A C 1
ATOM 635 O O . ASP A 1 86 ? -7.293 -14.257 6.167 1.00 85.12 86 ASP A O 1
ATOM 639 N N . ARG A 1 87 ? -7.378 -12.590 7.665 1.00 84.75 87 ARG A N 1
ATOM 640 C CA . ARG A 1 87 ? -7.990 -11.613 6.756 1.00 84.75 87 ARG A CA 1
ATOM 641 C C . ARG A 1 87 ? -6.997 -10.526 6.335 1.00 84.75 87 ARG A C 1
ATOM 643 O O . ARG A 1 87 ? -6.383 -9.905 7.207 1.00 84.75 87 ARG A O 1
ATOM 650 N N . PRO A 1 88 ? -6.852 -10.242 5.029 1.00 89.12 88 PRO A N 1
ATOM 651 C CA . PRO A 1 88 ? -6.038 -9.125 4.562 1.00 89.12 88 PRO A CA 1
ATOM 652 C C . PRO A 1 88 ? -6.664 -7.786 4.973 1.00 89.12 88 PRO A C 1
ATOM 654 O O . PRO A 1 88 ? -7.842 -7.540 4.717 1.00 89.12 88 PRO A O 1
ATOM 657 N N . VAL A 1 89 ? -5.869 -6.895 5.571 1.00 88.44 89 VAL A N 1
ATOM 658 C CA . VAL A 1 89 ? -6.353 -5.601 6.100 1.00 88.44 89 VAL A CA 1
ATOM 659 C C . VAL A 1 89 ? -6.905 -4.697 4.989 1.00 88.44 89 VAL A C 1
ATOM 661 O O . VAL A 1 89 ? -7.859 -3.956 5.216 1.00 88.44 89 VAL A O 1
ATOM 664 N N . PHE A 1 90 ? -6.349 -4.806 3.779 1.00 90.31 90 PHE A N 1
ATOM 665 C CA . PHE A 1 90 ? -6.751 -4.037 2.597 1.00 90.31 90 PHE A CA 1
ATOM 666 C C . PHE A 1 90 ? -7.634 -4.830 1.613 1.00 90.31 90 PHE A C 1
ATOM 668 O O . PHE A 1 90 ? -7.929 -4.361 0.517 1.00 90.31 90 PHE A O 1
ATOM 675 N N . GLY A 1 91 ? -8.077 -6.044 1.955 1.00 88.00 91 GLY A N 1
ATOM 676 C CA . GLY A 1 91 ? -8.895 -6.867 1.047 1.00 88.00 91 GLY A CA 1
ATOM 677 C C . GLY A 1 91 ? -10.397 -6.562 1.070 1.00 88.00 91 GLY A C 1
ATOM 678 O O . GLY A 1 91 ? -11.149 -7.200 0.339 1.00 88.00 91 GLY A O 1
ATOM 679 N N . GLY A 1 92 ? -10.845 -5.630 1.913 1.00 85.94 92 GLY A N 1
ATOM 680 C CA . GLY A 1 92 ? -12.271 -5.382 2.126 1.00 85.94 92 GLY A CA 1
ATOM 681 C C . GLY A 1 92 ? -12.949 -6.534 2.880 1.00 85.94 92 GLY A C 1
ATOM 682 O O . GLY A 1 92 ? -12.450 -7.021 3.902 1.00 85.94 92 GLY A O 1
ATOM 683 N N . THR A 1 93 ? -14.095 -6.990 2.384 1.00 82.81 93 THR A N 1
ATOM 684 C CA . THR A 1 93 ? -14.826 -8.172 2.868 1.00 82.81 93 THR A CA 1
ATOM 685 C C . THR A 1 93 ? -14.474 -9.468 2.139 1.00 82.81 93 THR A C 1
ATOM 687 O O . THR A 1 93 ? -15.105 -10.489 2.417 1.00 82.81 93 THR A O 1
ATOM 690 N N . THR A 1 94 ? -13.456 -9.450 1.271 1.00 80.56 94 THR A N 1
ATOM 691 C CA . THR A 1 94 ? -13.114 -10.585 0.407 1.00 80.56 94 THR A CA 1
ATOM 692 C C . THR A 1 94 ? -12.843 -11.869 1.194 1.00 80.56 94 THR A C 1
ATOM 694 O O . THR A 1 94 ? -12.300 -11.848 2.302 1.00 80.56 94 THR A O 1
ATOM 697 N N . ALA A 1 95 ? -13.175 -13.007 0.579 1.00 75.50 95 ALA A N 1
ATOM 698 C CA . ALA A 1 95 ? -12.765 -14.331 1.045 1.00 75.50 95 ALA A CA 1
ATOM 699 C C . ALA A 1 95 ? -11.316 -14.677 0.643 1.00 75.50 95 ALA A C 1
ATOM 701 O O . ALA A 1 95 ? -10.788 -15.704 1.070 1.00 75.50 95 ALA A O 1
ATOM 702 N N . SER A 1 96 ? -10.676 -13.847 -0.191 1.00 80.75 96 SER A N 1
ATOM 703 C CA . SER A 1 96 ? -9.285 -14.038 -0.594 1.00 80.75 96 SER A CA 1
ATOM 704 C C . SER A 1 96 ? -8.339 -13.920 0.601 1.00 80.75 96 SER A C 1
ATOM 706 O O . SER A 1 96 ? -8.480 -13.052 1.463 1.00 80.75 96 SER A O 1
ATOM 708 N N . SER A 1 97 ? -7.314 -14.772 0.621 1.00 83.81 97 SER A N 1
ATOM 709 C CA . SER A 1 97 ? -6.272 -14.736 1.647 1.00 83.81 97 SER A CA 1
ATOM 710 C C . SER A 1 97 ? -5.267 -13.593 1.439 1.00 83.81 97 SER A C 1
ATOM 712 O O . SER A 1 97 ? -4.458 -13.347 2.331 1.00 83.81 97 SER A O 1
ATOM 714 N N . ALA A 1 98 ? -5.304 -12.896 0.298 1.00 89.25 98 ALA A N 1
ATOM 715 C CA . ALA A 1 98 ? -4.454 -11.752 -0.039 1.00 89.25 98 ALA A CA 1
ATOM 716 C C . ALA A 1 98 ? -5.276 -10.623 -0.689 1.00 89.25 98 ALA A C 1
ATOM 718 O O . ALA A 1 98 ? -6.268 -10.888 -1.370 1.00 89.25 98 ALA A O 1
ATOM 719 N N . ALA A 1 99 ? -4.856 -9.371 -0.486 1.00 89.94 99 ALA A N 1
ATOM 720 C CA . ALA A 1 99 ? -5.479 -8.196 -1.101 1.00 89.94 99 ALA A CA 1
ATOM 721 C C . ALA A 1 99 ? -4.992 -7.966 -2.540 1.00 89.94 99 ALA A C 1
ATOM 723 O O . ALA A 1 99 ? -5.762 -7.500 -3.374 1.00 89.94 99 ALA A O 1
ATOM 724 N N . TYR A 1 100 ? -3.737 -8.312 -2.826 1.00 92.25 100 TYR A N 1
ATOM 725 C CA . TYR A 1 100 ? -3.076 -8.139 -4.116 1.00 92.25 100 TYR A CA 1
ATOM 726 C C . TYR A 1 100 ? -2.368 -9.423 -4.545 1.00 92.25 100 TYR A C 1
ATOM 728 O O . TYR A 1 100 ? -1.761 -10.103 -3.712 1.00 92.25 100 TYR A O 1
ATOM 736 N N . ASP A 1 101 ? -2.412 -9.740 -5.838 1.00 89.81 101 ASP A N 1
ATOM 737 C CA . ASP A 1 101 ? -1.604 -10.818 -6.419 1.00 89.81 101 ASP A CA 1
ATOM 738 C C . ASP A 1 101 ? -0.126 -10.404 -6.593 1.00 89.81 101 ASP A C 1
ATOM 740 O O . ASP A 1 101 ? 0.268 -9.286 -6.267 1.00 89.81 101 ASP A O 1
ATOM 744 N N . ALA A 1 102 ? 0.715 -11.302 -7.117 1.00 86.56 102 ALA A N 1
ATOM 745 C CA . ALA A 1 102 ? 2.132 -11.016 -7.368 1.00 86.56 102 ALA A CA 1
ATOM 746 C C . ALA A 1 102 ? 2.376 -9.988 -8.496 1.00 86.56 102 ALA A C 1
ATOM 748 O O . ALA A 1 102 ? 3.453 -9.390 -8.563 1.00 86.56 102 ALA A O 1
ATOM 749 N N . ALA A 1 103 ? 1.391 -9.768 -9.370 1.00 84.94 103 ALA A N 1
ATOM 750 C CA . ALA A 1 103 ? 1.440 -8.769 -10.434 1.00 84.94 103 ALA A CA 1
ATOM 751 C C . ALA A 1 103 ? 0.977 -7.377 -9.957 1.00 84.94 103 ALA A C 1
ATOM 753 O O . ALA A 1 103 ? 1.258 -6.385 -10.623 1.00 84.94 103 ALA A O 1
ATOM 754 N N . GLY A 1 104 ? 0.348 -7.283 -8.782 1.00 85.25 104 GLY A N 1
ATOM 755 C CA . GLY A 1 104 ? -0.208 -6.049 -8.231 1.00 85.25 104 GLY A CA 1
ATOM 756 C C . GLY A 1 104 ? -1.691 -5.847 -8.545 1.00 85.25 104 GLY A C 1
ATOM 757 O O . GLY A 1 104 ? -2.228 -4.788 -8.226 1.00 85.25 104 GLY A O 1
ATOM 758 N N . ASN A 1 105 ? -2.380 -6.838 -9.116 1.00 89.12 105 ASN A N 1
ATOM 759 C CA . ASN A 1 105 ? -3.821 -6.758 -9.341 1.00 89.12 105 ASN A CA 1
ATOM 760 C C . ASN A 1 105 ? -4.571 -6.901 -8.019 1.00 89.12 105 ASN A C 1
ATOM 762 O O . ASN A 1 105 ? -4.237 -7.745 -7.182 1.00 89.12 105 ASN A O 1
ATOM 766 N N . TYR A 1 106 ? -5.604 -6.081 -7.841 1.00 90.69 106 TYR A N 1
ATOM 767 C CA . TYR A 1 106 ? -6.444 -6.129 -6.654 1.00 90.69 106 TYR A CA 1
ATOM 768 C C . TYR A 1 106 ? -7.361 -7.361 -6.683 1.00 90.69 106 TYR A C 1
ATOM 770 O O . TYR A 1 106 ? -8.144 -7.536 -7.613 1.00 90.69 106 TYR A O 1
ATOM 778 N N . LEU A 1 107 ? -7.257 -8.206 -5.655 1.00 87.94 107 LEU A N 1
ATOM 779 C CA . LEU A 1 107 ? -8.078 -9.408 -5.438 1.00 87.94 107 LEU A CA 1
ATOM 780 C C . LEU A 1 107 ? -9.172 -9.194 -4.374 1.00 87.94 107 LEU A C 1
ATOM 782 O O . LEU A 1 107 ? -9.938 -10.110 -4.061 1.00 87.94 107 LEU A O 1
ATOM 786 N N . GLY A 1 108 ? -9.191 -8.014 -3.751 1.00 85.50 108 GLY A N 1
ATOM 787 C CA . GLY A 1 108 ? -10.181 -7.652 -2.748 1.00 85.50 108 GLY A CA 1
ATOM 788 C C . GLY A 1 108 ? -11.498 -7.165 -3.344 1.00 85.50 108 GLY A C 1
ATOM 789 O O . GLY A 1 108 ? -11.678 -7.100 -4.559 1.00 85.50 108 GLY A O 1
ATOM 790 N N . ASP A 1 109 ? -12.422 -6.808 -2.460 1.00 85.81 109 ASP A N 1
ATOM 791 C CA . ASP A 1 109 ? -13.694 -6.186 -2.820 1.00 85.81 109 ASP A CA 1
ATOM 792 C C . ASP A 1 109 ? -13.813 -4.778 -2.206 1.00 85.81 109 ASP A C 1
ATOM 794 O O . ASP A 1 109 ? -12.974 -4.337 -1.421 1.00 85.81 109 ASP A O 1
ATOM 798 N N . THR A 1 110 ? -14.876 -4.057 -2.561 1.00 81.88 110 THR A N 1
ATOM 799 C CA . THR A 1 110 ? -15.177 -2.718 -2.021 1.00 81.88 110 THR A CA 1
ATOM 800 C C . THR A 1 110 ? -15.934 -2.761 -0.688 1.00 81.88 110 THR A C 1
ATOM 802 O O . THR A 1 110 ? -16.436 -1.744 -0.207 1.00 81.88 110 THR A O 1
ATOM 805 N N . GLY A 1 111 ? -16.051 -3.939 -0.075 1.00 81.25 111 GLY A N 1
ATOM 806 C CA . GLY A 1 111 ? -16.794 -4.139 1.154 1.00 81.25 111 GLY A CA 1
ATOM 807 C C . GLY A 1 111 ? -16.106 -3.499 2.355 1.00 81.25 111 GLY A C 1
ATOM 808 O O . GLY A 1 111 ? -14.926 -3.712 2.637 1.00 81.25 111 GLY A O 1
ATOM 809 N N . ALA A 1 112 ? -16.878 -2.736 3.122 1.00 79.19 112 ALA A N 1
ATOM 810 C CA . ALA A 1 112 ? -16.429 -2.117 4.358 1.00 79.19 112 ALA A CA 1
ATOM 811 C C . ALA A 1 112 ? -16.748 -3.017 5.560 1.00 79.19 112 ALA A C 1
ATOM 813 O O . ALA A 1 112 ? -17.915 -3.280 5.857 1.00 79.19 112 ALA A O 1
ATOM 814 N N . VAL A 1 113 ? -15.728 -3.437 6.312 1.00 78.88 113 VAL A N 1
ATOM 815 C CA . VAL A 1 113 ? -15.945 -4.111 7.599 1.00 78.88 113 VAL A CA 1
ATOM 816 C C . VAL A 1 113 ? -16.347 -3.060 8.629 1.00 78.88 113 VAL A C 1
ATOM 818 O O . VAL A 1 113 ? -15.561 -2.179 8.960 1.00 78.88 113 VAL A O 1
ATOM 821 N N . GLN A 1 114 ? -17.572 -3.129 9.144 1.00 84.69 114 GLN A N 1
ATOM 822 C CA . GLN A 1 114 ? -18.047 -2.233 10.200 1.00 84.69 114 GLN A CA 1
ATOM 823 C C . GLN A 1 114 ? -18.071 -2.951 11.545 1.00 84.69 114 GLN A C 1
ATOM 825 O O . GLN A 1 114 ? -18.459 -4.116 11.631 1.00 84.69 114 GLN A O 1
ATOM 830 N N . ARG A 1 115 ? -17.689 -2.240 12.606 1.00 82.31 115 ARG A N 1
ATOM 831 C CA . ARG A 1 115 ? -17.691 -2.753 13.973 1.00 82.31 115 ARG A CA 1
ATOM 832 C C . ARG A 1 115 ? -18.466 -1.809 14.879 1.00 82.31 115 ARG A C 1
ATOM 834 O O . ARG A 1 115 ? -18.244 -0.600 14.865 1.00 82.31 115 ARG A O 1
ATOM 841 N N . THR A 1 116 ? -19.402 -2.368 15.635 1.00 83.56 116 THR A N 1
ATOM 842 C CA . THR A 1 116 ? -20.172 -1.619 16.629 1.00 83.56 116 THR A CA 1
ATOM 843 C C . THR A 1 116 ? -19.274 -1.317 17.822 1.00 83.56 116 THR A C 1
ATOM 845 O O . THR A 1 116 ? -18.638 -2.225 18.354 1.00 83.56 116 THR A O 1
ATOM 848 N N . VAL A 1 117 ? -19.209 -0.049 18.212 1.00 79.94 117 VAL A N 1
ATOM 849 C CA . VAL A 1 117 ? -18.321 0.452 19.280 1.00 79.94 117 VAL A CA 1
ATOM 850 C C . VAL A 1 117 ? -19.079 1.212 20.372 1.00 79.94 117 VAL A C 1
ATOM 852 O O . VAL A 1 117 ? -18.476 1.781 21.271 1.00 79.94 117 VAL A O 1
ATOM 855 N N . GLY A 1 118 ? -20.407 1.209 20.306 1.00 74.50 118 GLY A N 1
ATOM 856 C CA . GLY A 1 118 ? -21.295 1.793 21.304 1.00 74.50 118 GLY A CA 1
ATOM 857 C C . GLY A 1 118 ? -22.753 1.670 20.872 1.00 74.50 118 GLY A C 1
ATOM 858 O O . GLY A 1 118 ? -23.048 1.061 19.837 1.00 74.50 118 GLY A O 1
ATOM 859 N N . ASP A 1 119 ? -23.653 2.280 21.642 1.00 78.75 119 ASP A N 1
ATOM 860 C CA . ASP A 1 119 ? -25.088 2.297 21.354 1.00 78.75 119 ASP A CA 1
ATOM 861 C C . ASP A 1 119 ? -25.343 2.944 19.984 1.00 78.75 119 ASP A C 1
ATOM 863 O O . ASP A 1 119 ? -25.210 4.152 19.803 1.00 78.75 119 ASP A O 1
ATOM 867 N N . ASN A 1 120 ? -25.679 2.111 18.996 1.00 76.88 120 ASN A N 1
ATOM 868 C CA . ASN A 1 120 ? -25.970 2.505 17.615 1.00 76.88 120 ASN A CA 1
ATOM 869 C C . ASN A 1 120 ? -24.821 3.207 16.849 1.00 76.88 120 ASN A C 1
ATOM 871 O O . ASN A 1 120 ? -25.054 3.778 15.784 1.00 76.88 120 ASN A O 1
ATOM 875 N N . VAL A 1 121 ? -23.576 3.138 17.335 1.00 81.12 121 VAL A N 1
ATOM 876 C CA . VAL A 1 121 ? -22.403 3.694 16.637 1.00 81.12 121 VAL A CA 1
ATOM 877 C C . VAL A 1 121 ? -21.591 2.570 16.001 1.00 81.12 121 VAL A C 1
ATOM 879 O O . VAL A 1 121 ? -21.029 1.713 16.690 1.00 81.12 121 VAL A O 1
ATOM 882 N N . LYS A 1 122 ? -21.510 2.583 14.667 1.00 84.50 122 LYS A N 1
ATOM 883 C CA . LYS A 1 122 ? -20.682 1.668 13.873 1.00 84.50 122 LYS A CA 1
ATOM 884 C C . LYS A 1 122 ? -19.505 2.427 13.276 1.00 84.50 122 LYS A C 1
ATOM 886 O O . LYS A 1 122 ? -19.696 3.451 12.628 1.00 84.50 122 LYS A O 1
ATOM 891 N N . VAL A 1 123 ? -18.299 1.901 13.461 1.00 84.69 123 VAL A N 1
ATOM 892 C CA . VAL A 1 123 ? -17.068 2.438 12.873 1.00 84.69 123 VAL A CA 1
ATOM 893 C C . VAL A 1 123 ? -16.541 1.449 11.844 1.00 84.69 123 VAL A C 1
ATOM 895 O O . VAL A 1 123 ? -16.477 0.246 12.094 1.00 84.69 123 VAL A O 1
ATOM 898 N N . GLN A 1 124 ? -16.170 1.947 10.667 1.00 82.19 124 GLN A N 1
ATOM 899 C CA . GLN A 1 124 ? -15.511 1.133 9.652 1.00 82.19 124 GLN A CA 1
ATOM 900 C C . GLN A 1 124 ? -14.074 0.820 10.085 1.00 82.19 124 GLN A C 1
ATOM 902 O O . GLN A 1 124 ? -13.267 1.724 10.311 1.00 82.19 124 GLN A O 1
ATOM 907 N N . VAL A 1 125 ? -13.758 -0.468 10.157 1.00 76.31 125 VAL A N 1
ATOM 908 C CA . VAL A 1 125 ? -12.438 -1.006 10.470 1.00 76.31 125 VAL A CA 1
ATOM 909 C C . VAL A 1 125 ? -11.788 -1.438 9.159 1.00 76.31 125 VAL A C 1
ATOM 911 O O . VAL A 1 125 ? -12.244 -2.374 8.510 1.00 76.31 125 VAL A O 1
ATOM 914 N N . GLY A 1 126 ? -10.730 -0.734 8.763 1.00 78.75 126 GLY A N 1
ATOM 915 C CA . GLY A 1 126 ? -10.014 -0.978 7.511 1.00 78.75 126 GLY A CA 1
ATOM 916 C C . GLY A 1 126 ? -10.476 -0.102 6.345 1.00 78.75 126 GLY A C 1
ATOM 917 O O . GLY A 1 126 ? -11.476 0.622 6.417 1.00 78.75 126 GLY A O 1
ATOM 918 N N . VAL A 1 127 ? -9.690 -0.154 5.274 1.00 86.94 127 VAL A N 1
ATOM 919 C CA . VAL A 1 127 ? -9.899 0.592 4.030 1.00 86.94 127 VAL A CA 1
ATOM 920 C C . VAL A 1 127 ? -9.616 -0.367 2.873 1.00 86.94 127 VAL A C 1
ATOM 922 O O . VAL A 1 127 ? -8.572 -1.025 2.907 1.00 86.94 127 VAL A O 1
ATOM 925 N N . PRO A 1 128 ? -10.517 -0.495 1.881 1.00 88.75 128 PRO A N 1
ATOM 926 C CA . PRO A 1 128 ? -10.256 -1.301 0.696 1.00 88.75 128 PRO A CA 1
ATOM 927 C C . PRO A 1 128 ? -8.961 -0.871 0.006 1.00 88.75 128 PRO A C 1
ATOM 929 O O . PRO A 1 128 ? -8.620 0.310 -0.047 1.00 88.75 128 PRO A O 1
ATOM 932 N N . GLY A 1 129 ? -8.231 -1.835 -0.543 1.00 88.31 129 GLY A N 1
ATOM 933 C CA . GLY A 1 129 ? -6.974 -1.592 -1.236 1.00 88.31 129 GLY A CA 1
ATOM 934 C C . GLY A 1 129 ? -7.148 -0.660 -2.431 1.00 88.31 129 GLY A C 1
ATOM 935 O O . GLY A 1 129 ? -6.285 0.188 -2.635 1.00 88.31 129 GLY A O 1
ATOM 936 N N . SER A 1 130 ? -8.276 -0.753 -3.141 1.00 88.75 130 SER A N 1
ATOM 937 C CA . SER A 1 130 ? -8.646 0.168 -4.223 1.00 88.75 130 SER A CA 1
ATOM 938 C C . SER A 1 130 ? -8.673 1.631 -3.778 1.00 88.75 130 SER A C 1
ATOM 940 O O . SER A 1 130 ? -8.259 2.513 -4.525 1.00 88.75 130 SER A O 1
ATOM 942 N N . ASP A 1 131 ? -9.127 1.882 -2.551 1.00 88.88 131 ASP A N 1
ATOM 943 C CA . ASP A 1 131 ? -9.259 3.229 -1.998 1.00 88.88 131 ASP A CA 1
ATOM 944 C C . ASP A 1 131 ? -7.923 3.702 -1.410 1.00 88.88 131 ASP A C 1
ATOM 946 O O . ASP A 1 131 ? -7.578 4.875 -1.509 1.00 88.88 131 ASP A O 1
ATOM 950 N N . ALA A 1 132 ? -7.151 2.785 -0.815 1.00 90.06 132 ALA A N 1
ATOM 951 C CA . ALA A 1 132 ? -5.857 3.074 -0.197 1.00 90.06 132 ALA A CA 1
ATOM 952 C C . ALA A 1 132 ? -4.719 3.285 -1.207 1.00 90.06 132 ALA A C 1
ATOM 954 O O . ALA A 1 132 ? -3.878 4.159 -1.009 1.00 90.06 132 ALA A O 1
ATOM 955 N N . PHE A 1 133 ? -4.677 2.479 -2.269 1.00 91.69 133 PHE A N 1
ATOM 956 C CA . PHE A 1 133 ? -3.560 2.422 -3.216 1.00 91.69 133 PHE A CA 1
ATOM 957 C C . PHE A 1 133 ? -3.952 2.807 -4.648 1.00 91.69 133 PHE A C 1
ATOM 959 O O . PHE A 1 133 ? -3.092 2.768 -5.527 1.00 91.69 133 PHE A O 1
ATOM 966 N N . GLY A 1 134 ? -5.208 3.196 -4.887 1.00 90.44 134 GLY A N 1
ATOM 967 C CA . GLY A 1 134 ? -5.718 3.590 -6.200 1.00 90.44 134 GLY A CA 1
ATOM 968 C C . GLY A 1 134 ? -6.132 2.408 -7.083 1.00 90.44 134 GLY A C 1
ATOM 969 O O . GLY A 1 134 ? -6.041 1.241 -6.698 1.00 90.44 134 GLY A O 1
ATOM 970 N N . THR A 1 135 ? -6.596 2.718 -8.297 1.00 88.38 135 THR A N 1
ATOM 971 C CA . THR A 1 135 ? -7.063 1.724 -9.278 1.00 88.38 135 THR A CA 1
ATOM 972 C C . THR A 1 135 ? -6.542 2.037 -10.678 1.00 88.38 135 THR A C 1
ATOM 974 O O . THR A 1 135 ? -6.300 3.193 -11.022 1.00 88.38 135 THR A O 1
ATOM 977 N N . GLY A 1 136 ? -6.371 1.002 -11.504 1.00 86.62 136 GLY A N 1
ATOM 978 C CA . GLY A 1 136 ? -5.960 1.163 -12.900 1.00 86.62 136 GLY A CA 1
ATOM 979 C C . GLY A 1 136 ? -4.613 1.875 -13.032 1.00 86.62 136 GLY A C 1
ATOM 980 O O . GLY A 1 136 ? -3.655 1.523 -12.357 1.00 86.62 136 GLY A O 1
ATOM 981 N N . SER A 1 137 ? -4.538 2.897 -13.888 1.00 84.69 137 SER A N 1
ATOM 982 C CA . SER A 1 137 ? -3.294 3.627 -14.163 1.00 84.69 137 SER A CA 1
ATOM 983 C C . SER A 1 137 ? -2.828 4.539 -13.023 1.00 84.69 137 SER A C 1
ATOM 985 O O . SER A 1 137 ? -1.669 4.940 -13.008 1.00 84.69 137 SER A O 1
ATOM 987 N N . THR A 1 138 ? -3.670 4.878 -12.050 1.00 86.94 138 THR A N 1
ATOM 988 C CA . THR A 1 138 ? -3.245 5.672 -10.881 1.00 86.94 138 THR A CA 1
ATOM 989 C C . THR A 1 138 ? -2.895 4.800 -9.682 1.00 86.94 138 THR A C 1
ATOM 991 O O . THR A 1 138 ? -2.553 5.320 -8.621 1.00 86.94 138 THR A O 1
ATOM 994 N N . GLN A 1 139 ? -2.963 3.475 -9.834 1.00 92.12 139 GLN A N 1
ATOM 995 C CA . GLN A 1 139 ? -2.592 2.553 -8.778 1.00 92.12 139 GLN A CA 1
ATOM 996 C C . GLN A 1 139 ? -1.092 2.657 -8.473 1.00 92.12 139 GLN A C 1
ATOM 998 O O . GLN A 1 139 ? -0.254 2.622 -9.371 1.00 92.12 139 GLN A O 1
ATOM 1003 N N . LEU A 1 140 ? -0.732 2.713 -7.190 1.00 92.69 140 LEU A N 1
ATOM 1004 C CA . LEU A 1 140 ? 0.662 2.870 -6.766 1.00 92.69 140 LEU A CA 1
ATOM 1005 C C . LEU A 1 140 ? 1.584 1.800 -7.377 1.00 92.69 140 LEU A C 1
ATOM 1007 O O . LEU A 1 140 ? 2.668 2.114 -7.858 1.00 92.69 140 LEU A O 1
ATOM 1011 N N . PHE A 1 141 ? 1.153 0.536 -7.395 1.00 94.06 141 PHE A N 1
ATOM 1012 C CA . PHE A 1 141 ? 1.990 -0.564 -7.882 1.00 94.06 141 PHE A CA 1
ATOM 1013 C C . PHE A 1 141 ? 2.172 -0.555 -9.400 1.00 94.06 141 PHE A C 1
ATOM 1015 O O . PHE A 1 141 ? 3.252 -0.913 -9.865 1.00 94.06 141 PHE A O 1
ATOM 1022 N N . THR A 1 142 ? 1.162 -0.133 -10.166 1.00 93.88 142 THR A N 1
ATOM 1023 C CA . THR A 1 142 ? 1.288 -0.003 -11.624 1.00 93.88 142 THR A CA 1
ATOM 1024 C C . THR A 1 142 ? 2.167 1.186 -11.969 1.00 93.88 142 THR A C 1
ATOM 1026 O O . THR A 1 142 ? 3.054 1.050 -12.795 1.00 93.88 142 THR A O 1
ATOM 1029 N N . VAL A 1 143 ? 2.008 2.316 -11.271 1.00 94.88 143 VAL A N 1
ATOM 1030 C CA . VAL A 1 143 ? 2.873 3.491 -11.444 1.00 94.88 143 VAL A CA 1
ATOM 1031 C C . VAL A 1 143 ? 4.333 3.136 -11.166 1.00 94.88 143 VAL A C 1
ATOM 1033 O O . VAL A 1 143 ? 5.208 3.479 -11.947 1.00 94.88 143 VAL A O 1
ATOM 1036 N N . MET A 1 144 ? 4.620 2.395 -10.094 1.00 94.69 144 MET A N 1
ATOM 1037 C CA . MET A 1 144 ? 5.989 1.949 -9.811 1.00 94.69 144 MET A CA 1
ATOM 1038 C C . MET A 1 144 ? 6.533 0.973 -10.865 1.00 94.69 144 MET A C 1
ATOM 1040 O O . MET A 1 144 ? 7.729 0.996 -11.153 1.00 94.69 144 MET A O 1
ATOM 1044 N N . ALA A 1 145 ? 5.679 0.116 -11.431 1.00 94.75 145 ALA A N 1
ATOM 1045 C CA . ALA A 1 145 ? 6.069 -0.769 -12.526 1.00 94.75 145 ALA A CA 1
ATOM 1046 C C . ALA A 1 145 ? 6.383 0.024 -13.807 1.00 94.75 145 ALA A C 1
ATOM 1048 O O . ALA A 1 145 ? 7.394 -0.254 -14.451 1.00 94.75 145 ALA A O 1
ATOM 1049 N N . ASP A 1 146 ? 5.576 1.040 -14.118 1.00 95.25 146 ASP A N 1
ATOM 1050 C CA . ASP A 1 146 ? 5.774 1.932 -15.263 1.00 95.25 146 ASP A CA 1
ATOM 1051 C C . ASP A 1 146 ? 7.071 2.742 -15.105 1.00 95.25 146 ASP A C 1
ATOM 1053 O O . ASP A 1 146 ? 7.927 2.664 -15.979 1.00 95.25 146 ASP A O 1
ATOM 1057 N N . ILE A 1 147 ? 7.320 3.351 -13.934 1.00 95.50 147 ILE A N 1
ATOM 1058 C CA . ILE A 1 147 ? 8.582 4.059 -13.623 1.00 95.50 147 ILE A CA 1
ATOM 1059 C C . ILE A 1 147 ? 9.794 3.158 -13.875 1.00 95.50 147 ILE A C 1
ATOM 1061 O O . ILE A 1 147 ? 10.780 3.559 -14.495 1.00 95.50 147 ILE A O 1
ATOM 1065 N N . SER A 1 148 ? 9.734 1.927 -13.368 1.00 95.75 148 SER A N 1
ATOM 1066 C CA . SER A 1 148 ? 10.800 0.939 -13.515 1.00 95.75 148 SER A CA 1
ATOM 1067 C C . SER A 1 148 ? 11.022 0.549 -14.985 1.00 95.75 148 SER A C 1
ATOM 1069 O O . SER A 1 148 ? 12.162 0.367 -15.428 1.00 95.75 148 SER A O 1
ATOM 1071 N N . ASN A 1 149 ? 9.955 0.438 -15.775 1.00 95.56 149 ASN A N 1
ATOM 1072 C CA . ASN A 1 149 ? 10.039 0.155 -17.204 1.00 95.56 149 ASN A CA 1
ATOM 1073 C C . ASN A 1 149 ? 10.575 1.351 -18.010 1.00 95.56 149 ASN A C 1
ATOM 1075 O O . ASN A 1 149 ? 11.453 1.190 -18.865 1.00 95.56 149 ASN A O 1
ATOM 1079 N N . ASP A 1 150 ? 10.098 2.553 -17.715 1.00 95.25 150 ASP A N 1
ATOM 1080 C CA . ASP A 1 150 ? 10.394 3.764 -18.473 1.00 95.25 150 ASP A CA 1
ATOM 1081 C C . ASP A 1 150 ? 11.802 4.284 -18.173 1.00 95.25 150 ASP A C 1
ATOM 1083 O O . ASP A 1 150 ? 12.499 4.723 -19.089 1.00 95.25 150 ASP A O 1
ATOM 1087 N N . LEU A 1 151 ? 12.317 4.062 -16.957 1.00 93.31 151 LEU A N 1
ATOM 1088 C CA . LEU A 1 151 ? 13.746 4.210 -16.649 1.00 93.31 151 LEU A CA 1
ATOM 1089 C C . LEU A 1 151 ? 14.641 3.373 -17.576 1.00 93.31 151 LEU A C 1
ATOM 1091 O O . LEU A 1 151 ? 15.760 3.782 -17.885 1.00 93.31 151 LEU A O 1
ATOM 1095 N N . ARG A 1 152 ? 14.177 2.200 -18.025 1.00 92.00 152 ARG A N 1
ATOM 1096 C CA . ARG A 1 152 ? 14.961 1.294 -18.881 1.00 92.00 152 ARG A CA 1
ATOM 1097 C C . ARG A 1 152 ? 14.761 1.544 -20.370 1.00 92.00 152 ARG A C 1
ATOM 1099 O O . ARG A 1 152 ? 15.681 1.287 -21.143 1.00 92.00 152 ARG A O 1
ATOM 1106 N N . THR A 1 153 ? 13.568 1.973 -20.773 1.00 92.31 153 THR A N 1
ATOM 1107 C CA . THR A 1 153 ? 13.143 1.932 -22.182 1.00 92.31 153 THR A CA 1
ATOM 1108 C C . THR A 1 153 ? 12.745 3.287 -22.752 1.00 92.31 153 THR A C 1
ATOM 1110 O O . THR A 1 153 ? 12.984 3.528 -23.935 1.00 92.31 153 THR A O 1
ATOM 1113 N N . ASN A 1 154 ? 12.183 4.186 -21.941 1.00 91.44 154 ASN A N 1
ATOM 1114 C CA . ASN A 1 154 ? 11.679 5.473 -22.402 1.00 91.44 154 ASN A CA 1
ATOM 1115 C C . ASN A 1 154 ? 11.786 6.572 -21.323 1.00 91.44 154 ASN A C 1
ATOM 1117 O O . ASN A 1 154 ? 10.779 6.965 -20.731 1.00 91.44 154 ASN A O 1
ATOM 1121 N N . PRO A 1 155 ? 12.979 7.160 -21.117 1.00 87.38 155 PRO A N 1
ATOM 1122 C CA . PRO A 1 155 ? 13.180 8.185 -20.089 1.00 87.38 155 PRO A CA 1
ATOM 1123 C C . PRO A 1 155 ? 12.314 9.444 -20.255 1.00 87.38 155 PRO A C 1
ATOM 1125 O O . PRO A 1 155 ? 12.177 10.219 -19.314 1.00 87.38 155 PRO A O 1
ATOM 1128 N N . SER A 1 156 ? 11.737 9.673 -21.441 1.00 92.00 156 SER A N 1
ATOM 1129 C CA . SER A 1 156 ? 10.887 10.840 -21.706 1.00 92.00 156 SER A CA 1
ATOM 1130 C C . SER A 1 156 ? 9.498 10.756 -21.063 1.00 92.00 156 SER A C 1
ATOM 1132 O O . SER A 1 156 ? 8.884 11.793 -20.827 1.00 92.00 156 SER A O 1
ATOM 1134 N N . ALA A 1 157 ? 9.019 9.550 -20.747 1.00 92.38 157 ALA A N 1
ATOM 1135 C CA . ALA A 1 157 ? 7.724 9.332 -20.101 1.00 92.38 157 ALA A CA 1
ATOM 1136 C C . ALA A 1 157 ? 7.780 9.468 -18.565 1.00 92.38 157 ALA A C 1
ATOM 1138 O O . ALA A 1 157 ? 6.746 9.651 -17.922 1.00 92.38 157 ALA A O 1
ATOM 1139 N N . LEU A 1 158 ? 8.989 9.501 -17.987 1.00 92.62 158 LEU A N 1
ATOM 1140 C CA . LEU A 1 158 ? 9.208 9.512 -16.539 1.00 92.62 158 LEU A CA 1
ATOM 1141 C C . LEU A 1 158 ? 8.552 10.705 -15.826 1.00 92.62 158 LEU A C 1
ATOM 1143 O O . LEU A 1 158 ? 8.130 10.574 -14.682 1.00 92.62 158 LEU A O 1
ATOM 1147 N N . SER A 1 159 ? 8.441 11.870 -16.472 1.00 94.06 159 SER A N 1
ATOM 1148 C CA . SER A 1 159 ? 7.762 13.025 -15.867 1.00 94.06 159 SER A CA 1
ATOM 1149 C C . SER A 1 159 ? 6.282 12.746 -15.596 1.00 94.06 159 SER A C 1
ATOM 1151 O O . SER A 1 159 ? 5.804 13.036 -14.503 1.00 94.06 159 SER A O 1
ATOM 1153 N N . GLY A 1 160 ? 5.580 12.120 -16.545 1.00 95.00 160 GLY A N 1
ATOM 1154 C CA . GLY A 1 160 ? 4.175 11.748 -16.376 1.00 95.00 160 GLY A CA 1
ATOM 1155 C C . GLY A 1 160 ? 3.981 10.683 -15.298 1.00 95.00 160 GLY A C 1
ATOM 1156 O O . GLY A 1 160 ? 3.003 10.721 -14.550 1.00 95.00 160 GLY A O 1
ATOM 1157 N N . ASP A 1 161 ? 4.935 9.766 -15.159 1.00 94.69 161 ASP A N 1
ATOM 1158 C CA . ASP A 1 161 ? 4.901 8.772 -14.091 1.00 94.69 161 ASP A CA 1
ATOM 1159 C C . ASP A 1 161 ? 5.134 9.371 -12.701 1.00 94.69 161 ASP A C 1
ATOM 1161 O O . ASP A 1 161 ? 4.504 8.939 -11.734 1.00 94.69 161 ASP A O 1
ATOM 1165 N N . LEU A 1 162 ? 5.992 10.388 -12.583 1.00 94.31 162 LEU A N 1
ATOM 1166 C CA . LEU A 1 162 ? 6.207 11.094 -11.318 1.00 94.31 162 LEU A CA 1
ATOM 1167 C C . LEU A 1 162 ? 4.959 11.879 -10.887 1.00 94.31 162 LEU A C 1
ATOM 1169 O O . LEU A 1 162 ? 4.621 11.860 -9.704 1.00 94.31 162 LEU A O 1
ATOM 1173 N N . ASP A 1 163 ? 4.220 12.475 -11.826 1.00 95.75 163 ASP A N 1
ATOM 1174 C CA . ASP A 1 163 ? 2.932 13.126 -11.537 1.00 95.75 163 ASP A CA 1
ATOM 1175 C C . ASP A 1 163 ? 1.878 12.110 -11.054 1.00 95.75 163 ASP A C 1
ATOM 1177 O O . ASP A 1 163 ? 1.118 12.347 -10.104 1.00 95.75 163 ASP A O 1
ATOM 1181 N N . ARG A 1 164 ? 1.851 10.922 -11.673 1.00 95.50 164 ARG A N 1
ATOM 1182 C CA . ARG A 1 164 ? 0.995 9.808 -11.233 1.00 95.50 164 ARG A CA 1
ATOM 1183 C C . ARG A 1 164 ? 1.405 9.298 -9.850 1.00 95.50 164 ARG A C 1
ATOM 1185 O O . ARG A 1 164 ? 0.531 8.990 -9.038 1.00 95.50 164 ARG A O 1
ATOM 1192 N N . LEU A 1 165 ? 2.704 9.241 -9.553 1.00 95.31 165 LEU A N 1
ATOM 1193 C CA . LEU A 1 165 ? 3.220 8.835 -8.244 1.00 95.31 165 LEU A CA 1
ATOM 1194 C C . LEU A 1 165 ? 2.839 9.840 -7.154 1.00 95.31 165 LEU A C 1
ATOM 1196 O O . LEU A 1 165 ? 2.464 9.430 -6.053 1.00 95.31 165 LEU A O 1
ATOM 1200 N N . ASP A 1 166 ? 2.889 11.138 -7.452 1.00 95.81 166 ASP A N 1
ATOM 1201 C CA . ASP A 1 166 ? 2.439 12.182 -6.530 1.00 95.81 166 ASP A CA 1
ATOM 1202 C C . ASP A 1 166 ? 0.937 12.058 -6.233 1.00 95.81 166 ASP A C 1
ATOM 1204 O O . ASP A 1 166 ? 0.514 12.080 -5.073 1.00 95.81 166 ASP A O 1
ATOM 1208 N N . THR A 1 167 ? 0.134 11.788 -7.264 1.00 94.94 167 THR A N 1
ATOM 1209 C CA . THR A 1 167 ? -1.307 11.525 -7.119 1.00 94.94 167 THR A CA 1
ATOM 1210 C C . THR A 1 167 ? -1.576 10.294 -6.242 1.00 94.94 167 THR A C 1
ATOM 1212 O O . THR A 1 167 ? -2.394 10.347 -5.313 1.00 94.94 167 THR A O 1
ATOM 1215 N N . ALA A 1 168 ? -0.867 9.187 -6.483 1.00 94.31 168 ALA A N 1
ATOM 1216 C CA . ALA A 1 168 ? -0.982 7.969 -5.680 1.00 94.31 168 ALA A CA 1
ATOM 1217 C C . ALA A 1 168 ? -0.559 8.212 -4.218 1.00 94.31 168 ALA A C 1
ATOM 1219 O O . ALA A 1 168 ? -1.236 7.786 -3.280 1.00 94.31 168 ALA A O 1
ATOM 1220 N N . THR A 1 169 ? 0.517 8.972 -4.009 1.00 93.69 169 THR A N 1
ATOM 1221 C CA . THR A 1 169 ? 1.013 9.348 -2.677 1.00 93.69 169 THR A CA 1
ATOM 1222 C C . THR A 1 169 ? 0.020 10.246 -1.938 1.00 93.69 169 THR A C 1
ATOM 1224 O O . THR A 1 169 ? -0.204 10.077 -0.738 1.00 93.69 169 THR A O 1
ATOM 1227 N N . THR A 1 170 ? -0.610 11.184 -2.641 1.00 94.94 170 THR A N 1
ATOM 1228 C CA . THR A 1 170 ? -1.651 12.062 -2.092 1.00 94.94 170 THR A CA 1
ATOM 1229 C C . THR A 1 170 ? -2.884 11.266 -1.674 1.00 94.94 170 THR A C 1
ATOM 1231 O O . THR A 1 170 ? -3.412 11.485 -0.582 1.00 94.94 170 THR A O 1
ATOM 1234 N N . THR A 1 171 ? -3.288 10.280 -2.477 1.00 92.88 171 THR A N 1
ATOM 1235 C CA . THR A 1 171 ? -4.385 9.359 -2.139 1.00 92.88 171 THR A CA 1
ATOM 1236 C C . THR A 1 171 ? -4.079 8.582 -0.857 1.00 92.88 171 THR A C 1
ATOM 1238 O O . THR A 1 171 ? -4.892 8.561 0.070 1.00 92.88 171 THR A O 1
ATOM 1241 N N . LEU A 1 172 ? -2.869 8.029 -0.738 1.00 93.31 172 LEU A N 1
ATOM 1242 C CA . LEU A 1 172 ? -2.452 7.294 0.456 1.00 93.31 172 LEU A CA 1
ATOM 1243 C C . LEU A 1 172 ? -2.425 8.188 1.709 1.00 93.31 172 LEU A C 1
ATOM 1245 O O . LEU A 1 172 ? -2.901 7.783 2.771 1.00 93.31 172 LEU A O 1
ATOM 1249 N N . LYS A 1 173 ? -1.920 9.424 1.590 1.00 94.19 173 LYS A N 1
ATOM 1250 C CA . LYS A 1 173 ? -1.928 10.419 2.679 1.00 94.19 173 LYS A CA 1
ATOM 1251 C C . LYS A 1 173 ? -3.347 10.784 3.110 1.00 94.19 173 LYS A C 1
ATOM 1253 O O . LYS A 1 173 ? -3.617 10.893 4.307 1.00 94.19 173 LYS A O 1
ATOM 1258 N N . PHE A 1 174 ? -4.260 10.948 2.153 1.00 94.06 174 PHE A N 1
ATOM 1259 C CA . PHE A 1 174 ? -5.667 11.201 2.445 1.00 94.06 174 PHE A CA 1
ATOM 1260 C C . PHE A 1 174 ? -6.269 10.043 3.245 1.00 94.06 174 PHE A C 1
ATOM 1262 O O . PHE A 1 174 ? -6.832 10.255 4.320 1.00 94.06 174 PHE A O 1
ATOM 1269 N N . VAL A 1 175 ? -6.065 8.805 2.790 1.00 92.69 175 VAL A N 1
ATOM 1270 C CA . VAL A 1 175 ? -6.536 7.616 3.507 1.00 92.69 175 VAL A CA 1
ATOM 1271 C C . VAL A 1 175 ? -5.934 7.531 4.910 1.00 92.69 175 VAL A C 1
ATOM 1273 O O . VAL A 1 175 ? -6.678 7.330 5.871 1.00 92.69 175 VAL A O 1
ATOM 1276 N N . GLN A 1 176 ? -4.634 7.781 5.074 1.00 92.25 176 GLN A N 1
ATOM 1277 C CA . GLN A 1 176 ? -3.990 7.827 6.390 1.00 92.25 176 GLN A CA 1
ATOM 1278 C C . GLN A 1 176 ? -4.647 8.858 7.324 1.00 92.25 176 GLN A C 1
ATOM 1280 O O . GLN A 1 176 ? -4.896 8.560 8.493 1.00 92.25 176 GLN A O 1
ATOM 1285 N N . SER A 1 177 ? -4.982 10.045 6.810 1.00 95.06 177 SER A N 1
ATOM 1286 C CA . SER A 1 177 ? -5.693 11.078 7.570 1.00 95.06 177 SER A CA 1
ATOM 1287 C C . SER A 1 177 ? -7.085 10.612 8.008 1.00 95.06 177 SER A C 1
ATOM 1289 O O . SER A 1 177 ? -7.440 10.744 9.182 1.00 95.06 177 SER A O 1
ATOM 1291 N N . THR A 1 178 ? -7.853 9.985 7.110 1.00 91.62 178 THR A N 1
ATOM 1292 C CA . THR A 1 178 ? -9.184 9.456 7.457 1.00 91.62 178 THR A CA 1
ATOM 1293 C C . THR A 1 178 ? -9.118 8.353 8.517 1.00 91.62 178 THR A C 1
ATOM 1295 O O . THR A 1 178 ? -9.945 8.326 9.431 1.00 91.62 178 THR A O 1
ATOM 1298 N N . VAL A 1 179 ? -8.112 7.474 8.457 1.00 90.75 179 VAL A N 1
ATOM 1299 C CA . VAL A 1 179 ? -7.867 6.448 9.482 1.00 90.75 179 VAL A CA 1
ATOM 1300 C C . VAL A 1 179 ? -7.479 7.094 10.812 1.00 90.75 179 VAL A C 1
ATOM 1302 O O . VAL A 1 179 ? -7.990 6.682 11.851 1.00 90.75 179 VAL A O 1
ATOM 1305 N N . GLY A 1 180 ? -6.657 8.146 10.795 1.00 93.12 180 GLY A N 1
ATOM 1306 C CA . GLY A 1 180 ? -6.320 8.925 11.989 1.00 93.12 180 GLY A CA 1
ATOM 1307 C C . GLY A 1 180 ? -7.545 9.569 12.649 1.00 93.12 180 GLY A C 1
ATOM 1308 O O . GLY A 1 180 ? -7.698 9.503 13.868 1.00 93.12 180 GLY A O 1
ATOM 1309 N N . ALA A 1 181 ? -8.472 10.118 11.860 1.00 91.75 181 ALA A N 1
ATOM 1310 C CA . ALA A 1 181 ? -9.730 10.657 12.379 1.00 91.75 181 ALA A CA 1
ATOM 1311 C C . ALA A 1 181 ? -10.596 9.567 13.042 1.00 91.75 181 ALA A C 1
ATOM 1313 O O . ALA A 1 181 ? -11.105 9.770 14.145 1.00 91.75 181 ALA A O 1
ATOM 1314 N N . ARG A 1 182 ? -10.704 8.386 12.415 1.00 88.81 182 ARG A N 1
ATOM 1315 C CA . ARG A 1 182 ? -11.408 7.222 12.987 1.00 88.81 182 ARG A CA 1
ATOM 1316 C C . ARG A 1 182 ? -10.738 6.725 14.268 1.00 88.81 182 ARG A C 1
ATOM 1318 O O . ARG A 1 182 ? -11.432 6.393 15.221 1.00 88.81 182 ARG A O 1
ATOM 1325 N N . TYR A 1 183 ? -9.407 6.713 14.317 1.00 91.25 183 TYR A N 1
ATOM 1326 C CA . TYR A 1 183 ? -8.654 6.366 15.522 1.00 91.25 183 TYR A CA 1
ATOM 1327 C C . TYR A 1 183 ? -8.957 7.337 16.669 1.00 91.25 183 TYR A C 1
ATOM 1329 O O . TYR A 1 183 ? -9.313 6.906 17.761 1.00 91.25 183 TYR A O 1
ATOM 1337 N N . ASN A 1 184 ? -8.920 8.647 16.411 1.00 91.25 184 ASN A N 1
ATOM 1338 C CA . ASN A 1 184 ? -9.257 9.657 17.417 1.00 91.25 184 ASN A CA 1
ATOM 1339 C C . ASN A 1 184 ? -10.706 9.535 17.900 1.00 91.25 184 ASN A C 1
ATOM 1341 O O . ASN A 1 184 ? -10.979 9.728 19.085 1.00 91.25 184 ASN A O 1
ATOM 1345 N N . GLN A 1 185 ? -11.639 9.213 17.002 1.00 87.94 185 GLN A N 1
ATOM 1346 C CA . GLN A 1 185 ? -13.027 8.944 17.369 1.00 87.94 185 GLN A CA 1
ATOM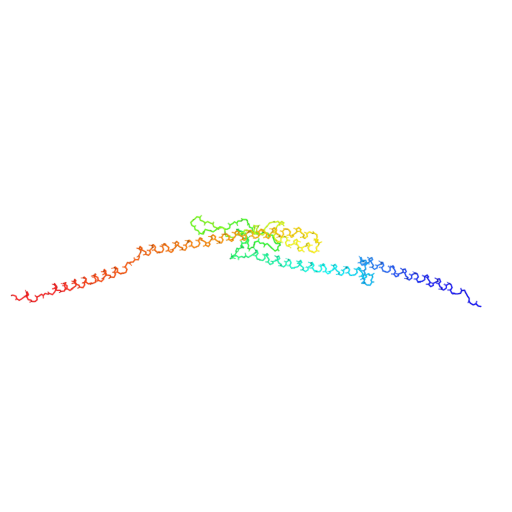 1347 C C . GLN A 1 185 ? -13.124 7.728 18.301 1.00 87.94 185 GLN A C 1
ATOM 1349 O O . GLN A 1 185 ? -13.778 7.808 19.337 1.00 87.94 185 GLN A O 1
ATOM 1354 N N . LEU A 1 186 ? -12.441 6.629 17.974 1.00 90.06 186 LEU A N 1
ATOM 1355 C CA . LEU A 1 186 ? -12.431 5.418 18.797 1.00 90.06 186 LEU A CA 1
ATOM 1356 C C . LEU A 1 186 ? -11.820 5.655 20.179 1.00 90.06 186 LEU A C 1
ATOM 1358 O O . LEU A 1 186 ? -12.401 5.221 21.168 1.00 90.06 186 LEU A O 1
ATOM 1362 N N . THR A 1 187 ? -10.709 6.387 20.267 1.00 92.75 187 THR A N 1
ATOM 1363 C CA . THR A 1 187 ? -10.071 6.726 21.548 1.00 92.75 187 THR A CA 1
ATOM 1364 C C . THR A 1 187 ? -10.997 7.562 22.438 1.00 92.75 187 THR A C 1
ATOM 1366 O O . THR A 1 187 ? -11.131 7.281 23.626 1.00 92.75 187 THR A O 1
ATOM 1369 N N . GLN A 1 188 ? -11.700 8.551 21.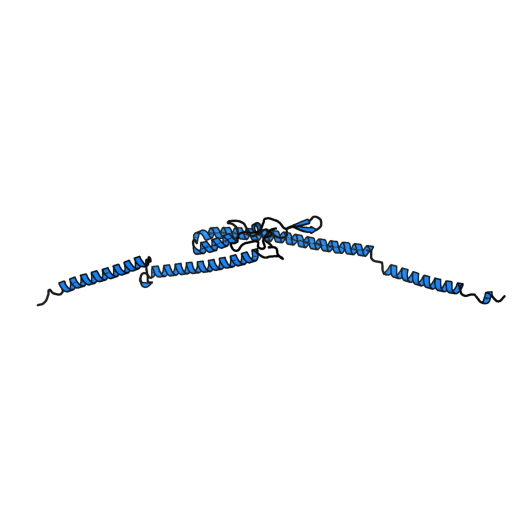873 1.00 90.69 188 GLN A N 1
ATOM 1370 C CA . GLN A 1 188 ? -12.684 9.348 22.621 1.00 90.69 188 GLN A CA 1
ATOM 1371 C C . GLN A 1 188 ? -13.866 8.499 23.097 1.00 90.69 188 GLN A C 1
ATOM 1373 O O . GLN A 1 188 ? -14.316 8.633 24.233 1.00 90.69 188 GLN A O 1
ATOM 1378 N N . MET A 1 189 ? -14.356 7.599 22.243 1.00 87.19 189 MET A N 1
ATOM 1379 C CA . MET A 1 189 ? -15.435 6.682 22.607 1.00 87.19 189 MET A CA 1
ATOM 1380 C C . MET A 1 189 ? -15.014 5.687 23.689 1.00 87.19 189 MET A C 1
ATOM 1382 O O . MET A 1 189 ? -15.809 5.387 24.575 1.00 87.19 189 MET A O 1
ATOM 1386 N N . GLN A 1 190 ? -13.774 5.201 23.643 1.00 91.62 190 GLN A N 1
ATOM 1387 C CA . GLN A 1 190 ? -13.212 4.336 24.673 1.00 91.62 190 GLN A CA 1
ATOM 1388 C C . GLN A 1 190 ? -13.151 5.055 26.024 1.00 91.62 190 GLN A C 1
ATOM 1390 O O . GLN A 1 190 ? -13.553 4.470 27.028 1.00 91.62 190 GLN A O 1
ATOM 1395 N N . GLN A 1 191 ? -12.712 6.318 26.047 1.00 93.56 191 GLN A N 1
ATOM 1396 C CA . GLN A 1 191 ? -12.690 7.115 27.275 1.00 93.56 191 GLN A CA 1
ATOM 1397 C C . GLN A 1 191 ? -14.101 7.290 27.848 1.00 93.56 191 GLN A C 1
ATOM 1399 O O . GLN A 1 191 ? -14.335 6.963 29.006 1.00 93.56 191 GLN A O 1
ATOM 1404 N N . LEU A 1 192 ? -15.063 7.698 27.015 1.00 90.25 192 LEU A N 1
ATOM 1405 C CA . LEU A 1 192 ? -16.457 7.854 27.435 1.00 90.25 192 LEU A CA 1
ATOM 1406 C C . LEU A 1 192 ? -17.055 6.547 27.983 1.00 90.25 192 LEU A C 1
ATOM 1408 O O . LEU A 1 192 ? -17.808 6.562 28.956 1.00 90.25 192 LEU A O 1
ATOM 1412 N N . ALA A 1 193 ? -16.744 5.411 27.355 1.00 90.81 193 ALA A N 1
ATOM 1413 C CA . ALA A 1 193 ? -17.203 4.104 27.813 1.00 90.81 193 ALA A CA 1
ATOM 1414 C C . ALA A 1 193 ? -16.586 3.715 29.169 1.00 90.81 193 ALA A C 1
ATOM 1416 O O . ALA A 1 193 ? -17.288 3.143 30.006 1.00 90.81 193 ALA A O 1
ATOM 1417 N N . SER A 1 194 ? -15.313 4.054 29.403 1.00 94.81 194 SER A N 1
ATOM 1418 C CA . SER A 1 194 ? -14.651 3.878 30.702 1.00 94.81 194 SER A CA 1
ATOM 1419 C C . SER A 1 194 ? -15.334 4.719 31.776 1.00 94.81 194 SER A C 1
ATOM 1421 O O . SER A 1 194 ? -15.797 4.170 32.771 1.00 94.81 194 SER A O 1
ATOM 1423 N N . ASP A 1 195 ? -15.523 6.016 31.518 1.00 95.69 195 ASP A N 1
ATOM 1424 C CA . ASP A 1 195 ? -16.155 6.941 32.465 1.00 95.69 195 ASP A CA 1
ATOM 1425 C C . ASP A 1 195 ? -17.584 6.489 32.820 1.00 95.69 195 ASP A C 1
ATOM 1427 O O . ASP A 1 195 ? -18.015 6.549 33.974 1.00 95.69 195 ASP A O 1
ATOM 1431 N N . ARG A 1 196 ? -18.333 5.980 31.830 1.00 92.88 196 ARG A N 1
ATOM 1432 C CA . ARG A 1 196 ? -19.677 5.423 32.047 1.00 92.88 196 ARG A CA 1
ATOM 1433 C C . ARG A 1 196 ? -19.640 4.149 32.893 1.00 92.88 196 ARG A C 1
ATOM 1435 O O . ARG A 1 196 ? -20.541 3.946 33.704 1.00 92.88 196 ARG A O 1
ATOM 1442 N N . THR A 1 197 ? -18.629 3.303 32.710 1.00 94.69 197 THR A N 1
ATOM 1443 C CA . THR A 1 197 ? -18.446 2.078 33.505 1.00 94.69 197 THR A CA 1
ATOM 1444 C C . THR A 1 197 ? -18.138 2.417 34.961 1.00 94.69 197 THR A C 1
ATOM 1446 O O . THR A 1 197 ? -18.755 1.844 35.861 1.00 94.69 197 THR A O 1
ATOM 1449 N N . ASP A 1 198 ? -17.273 3.401 35.200 1.00 97.06 198 ASP A N 1
ATOM 1450 C CA . ASP A 1 198 ? -16.937 3.874 36.546 1.00 97.06 198 ASP A CA 1
ATOM 1451 C C . ASP A 1 198 ? -18.163 4.480 37.241 1.00 97.06 198 ASP A C 1
ATOM 1453 O O . ASP A 1 198 ? -18.472 4.140 38.385 1.00 97.06 198 ASP A O 1
ATOM 1457 N N . ALA A 1 199 ? -18.929 5.311 36.526 1.00 96.12 199 ALA A N 1
ATOM 1458 C CA . ALA A 1 199 ? -20.152 5.911 37.050 1.00 96.12 199 ALA A CA 1
ATOM 1459 C C . ALA A 1 199 ? -21.211 4.861 37.427 1.00 96.12 199 ALA A C 1
ATOM 1461 O O . ALA A 1 199 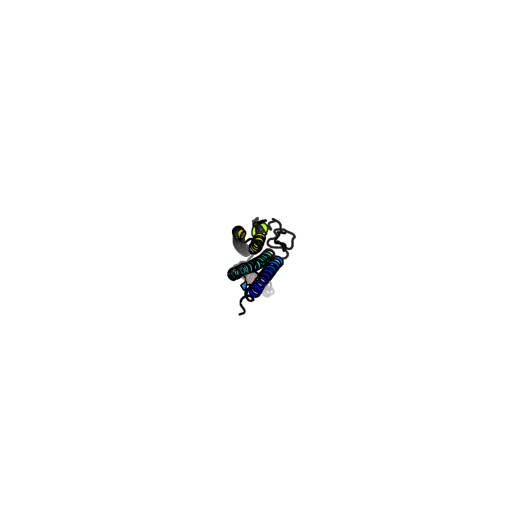? -21.822 4.960 38.492 1.00 96.12 199 ALA A O 1
ATOM 1462 N N . LEU A 1 200 ? -21.424 3.848 36.581 1.00 95.50 200 LEU A N 1
ATOM 1463 C CA . LEU A 1 200 ? -22.368 2.762 36.866 1.00 95.50 200 LEU A CA 1
ATOM 1464 C C . LEU A 1 200 ? -21.898 1.885 38.031 1.00 95.50 200 LEU A C 1
ATOM 1466 O O . LEU A 1 200 ? -22.717 1.494 38.858 1.00 95.50 200 LEU A O 1
ATOM 1470 N N . THR A 1 201 ? -20.595 1.622 38.137 1.0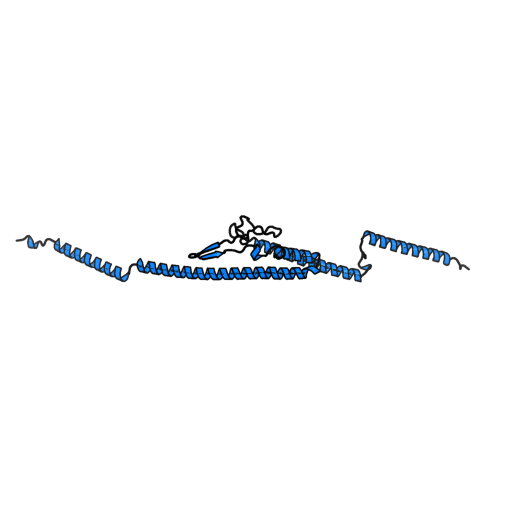0 95.50 201 THR A N 1
ATOM 1471 C CA . THR A 1 201 ? -20.017 0.860 39.256 1.00 95.50 201 THR A CA 1
ATOM 1472 C C . THR A 1 201 ? -20.190 1.610 40.577 1.00 95.50 201 THR A C 1
ATOM 1474 O O . THR A 1 201 ? -20.611 1.022 41.570 1.00 95.50 201 THR A O 1
ATOM 1477 N N . ALA A 1 202 ? -19.955 2.926 40.582 1.00 95.56 202 ALA A N 1
ATOM 1478 C CA . ALA A 1 202 ? -20.197 3.768 41.750 1.00 95.56 202 ALA A CA 1
ATOM 1479 C C . ALA A 1 202 ? -21.688 3.822 42.131 1.00 95.56 202 ALA A C 1
ATOM 1481 O O . ALA A 1 202 ? -22.029 3.771 43.309 1.00 95.56 202 ALA A O 1
ATOM 1482 N N . GLN A 1 203 ? -22.595 3.901 41.150 1.00 95.56 203 GLN A N 1
ATOM 1483 C CA . GLN A 1 203 ? -24.040 3.844 41.403 1.00 95.56 203 GLN A CA 1
ATOM 1484 C C . GLN A 1 203 ? -24.476 2.498 41.987 1.00 95.56 203 GLN A C 1
ATOM 1486 O O . GLN A 1 203 ? -25.309 2.488 42.889 1.00 95.56 203 GLN A O 1
ATOM 1491 N N . LEU A 1 204 ? -23.910 1.389 41.503 1.00 94.19 204 LEU A N 1
ATOM 1492 C CA . LEU A 1 204 ? -24.183 0.056 42.035 1.00 94.19 204 LEU A CA 1
ATOM 1493 C C . LEU A 1 204 ? -23.706 -0.063 43.487 1.00 94.19 204 LEU A C 1
ATOM 1495 O O . LEU A 1 204 ? -24.504 -0.417 44.345 1.00 94.19 204 LEU A O 1
ATOM 1499 N N . SER A 1 205 ? -22.460 0.330 43.767 1.00 95.38 205 SER A N 1
ATOM 1500 C CA . SER A 1 205 ? -21.879 0.375 45.118 1.00 95.38 205 SER A CA 1
ATOM 1501 C C . SER A 1 205 ? -22.749 1.186 46.084 1.00 95.38 205 SER A C 1
ATOM 1503 O O . SER A 1 205 ? -23.112 0.695 47.145 1.00 95.38 205 SER A O 1
ATOM 1505 N N . ASN A 1 206 ? -23.221 2.371 45.684 1.00 91.94 206 ASN A N 1
ATOM 1506 C CA . ASN A 1 206 ? -24.100 3.190 46.530 1.00 91.94 206 ASN A CA 1
ATOM 1507 C C . ASN A 1 206 ? -25.443 2.522 46.894 1.00 91.94 206 ASN A C 1
ATOM 1509 O O . ASN A 1 206 ? -26.075 2.941 47.864 1.00 91.94 206 ASN A O 1
ATOM 1513 N N . VAL A 1 207 ? -25.922 1.559 46.099 1.00 90.38 207 VAL A N 1
ATOM 1514 C CA . VAL A 1 207 ? -27.205 0.867 46.324 1.00 90.38 207 VAL A CA 1
ATOM 1515 C C . VAL A 1 207 ? -27.012 -0.508 46.972 1.00 90.38 207 VAL A C 1
ATOM 1517 O O . VAL A 1 207 ? -27.870 -0.936 47.741 1.00 90.38 207 VAL A O 1
ATOM 1520 N N . GLU A 1 208 ? -25.924 -1.205 46.653 1.00 92.50 208 GLU A N 1
ATOM 1521 C CA . GLU A 1 208 ? -25.635 -2.563 47.124 1.00 92.50 208 GLU A CA 1
ATOM 1522 C C . GLU A 1 208 ? -24.821 -2.578 48.426 1.00 92.50 208 GLU A C 1
ATOM 1524 O O . GLU A 1 208 ? -25.026 -3.457 49.267 1.00 92.50 208 GLU A O 1
ATOM 1529 N N . ASP A 1 209 ? -23.936 -1.600 48.629 1.00 92.75 209 ASP A N 1
ATOM 1530 C CA . ASP A 1 209 ? -23.010 -1.617 49.756 1.00 92.75 209 ASP A CA 1
ATOM 1531 C C . ASP A 1 209 ? -23.679 -1.163 51.057 1.00 92.75 209 ASP A C 1
ATOM 1533 O O . ASP A 1 209 ? -24.414 -0.175 51.128 1.00 92.75 209 ASP A O 1
ATOM 1537 N N . ILE A 1 210 ? -23.377 -1.888 52.136 1.00 86.69 210 ILE A N 1
ATOM 1538 C CA . ILE A 1 210 ? -23.824 -1.534 53.483 1.00 86.69 210 ILE A CA 1
ATOM 1539 C C . ILE A 1 210 ? -23.002 -0.371 54.050 1.00 86.69 210 ILE A C 1
ATOM 1541 O O . ILE A 1 210 ? -21.779 -0.310 53.907 1.00 86.69 210 ILE A O 1
ATOM 1545 N N . ASP A 1 211 ? -23.663 0.521 54.790 1.00 90.81 211 ASP A N 1
ATOM 1546 C CA . ASP A 1 211 ? -22.989 1.517 55.627 1.00 90.81 211 ASP A CA 1
ATOM 1547 C C . ASP A 1 211 ? -22.336 0.804 56.822 1.00 90.81 211 ASP A C 1
ATOM 1549 O O . ASP A 1 211 ? -22.977 0.553 57.845 1.00 90.81 211 ASP A O 1
ATOM 1553 N N . LEU A 1 212 ? -21.057 0.440 56.675 1.00 90.50 212 LEU A N 1
ATOM 1554 C CA . LEU A 1 212 ? -20.300 -0.305 57.684 1.00 90.50 212 LEU A CA 1
ATOM 1555 C C . LEU A 1 212 ? -20.378 0.337 59.083 1.00 90.50 212 LEU A C 1
ATOM 1557 O O . LEU A 1 212 ? -20.713 -0.388 60.022 1.00 90.50 212 LEU A O 1
ATOM 1561 N N . PRO A 1 213 ? -20.130 1.651 59.274 1.00 92.19 213 PRO A N 1
ATOM 1562 C CA . PRO A 1 213 ? -20.339 2.302 60.566 1.00 92.19 213 PRO A CA 1
ATOM 1563 C C . PRO A 1 213 ? -21.733 2.074 61.162 1.00 92.19 213 PRO A C 1
ATOM 1565 O O . PRO A 1 213 ? -21.844 1.651 62.319 1.00 92.19 213 PRO A O 1
ATOM 1568 N N . LYS A 1 214 ? -22.802 2.317 60.395 1.00 90.94 214 LYS A N 1
ATOM 1569 C CA . LYS A 1 214 ? -24.175 2.147 60.887 1.00 90.94 214 LYS A CA 1
ATOM 1570 C C . LYS A 1 214 ? -24.482 0.683 61.200 1.00 90.94 214 LYS A C 1
ATOM 1572 O O . LYS A 1 214 ? -24.950 0.384 62.297 1.00 90.94 214 LYS A O 1
ATOM 1577 N N . THR A 1 215 ? -24.158 -0.229 60.287 1.00 94.06 215 THR A N 1
ATOM 1578 C CA . THR A 1 215 ? -24.407 -1.666 60.441 1.00 94.06 215 THR A CA 1
ATOM 1579 C C . THR A 1 215 ? -23.625 -2.263 61.612 1.00 94.06 215 THR A C 1
ATOM 1581 O O . THR A 1 215 ? -24.182 -3.057 62.366 1.00 94.06 215 THR A O 1
ATOM 1584 N N . ILE A 1 216 ? -22.369 -1.859 61.835 1.00 95.25 216 ILE A N 1
ATOM 1585 C CA . ILE A 1 216 ? -21.586 -2.288 63.008 1.00 95.25 216 ILE A CA 1
ATOM 1586 C C . ILE A 1 216 ? -22.246 -1.796 64.297 1.00 95.25 216 ILE A C 1
ATOM 1588 O O . ILE A 1 216 ? -22.358 -2.555 65.260 1.00 95.25 216 ILE A O 1
ATOM 1592 N N . THR A 1 217 ? -22.706 -0.544 64.315 1.00 95.50 217 THR A N 1
ATOM 1593 C CA . THR A 1 217 ? -23.362 0.041 65.490 1.00 95.50 217 THR A CA 1
ATOM 1594 C C . THR A 1 217 ? -24.657 -0.698 65.813 1.00 95.50 217 THR A C 1
ATOM 1596 O O . THR A 1 217 ? -24.852 -1.119 66.951 1.00 95.50 217 THR A O 1
ATOM 1599 N N . GLU A 1 218 ? -25.509 -0.920 64.811 1.00 94.69 218 GLU A N 1
ATOM 1600 C CA . GLU A 1 218 ? -26.752 -1.686 64.941 1.00 94.69 218 GLU A CA 1
ATOM 1601 C C . GLU A 1 218 ? -26.482 -3.125 65.393 1.00 94.69 218 GLU A C 1
ATOM 1603 O O . GLU A 1 218 ? -27.115 -3.599 66.335 1.00 94.69 218 GLU A O 1
ATOM 1608 N N . MET A 1 219 ? -25.486 -3.798 64.808 1.00 96.31 219 MET A N 1
ATOM 1609 C CA . MET A 1 219 ? -25.074 -5.143 65.212 1.00 96.31 219 MET A CA 1
ATOM 1610 C C . MET A 1 219 ? -24.610 -5.185 66.675 1.00 96.31 219 MET A C 1
ATOM 1612 O O . MET A 1 219 ? -25.015 -6.080 67.418 1.00 96.31 219 MET A O 1
ATOM 1616 N N . GLN A 1 220 ? -23.792 -4.226 67.115 1.00 95.06 220 GLN A N 1
ATOM 1617 C CA . GLN A 1 220 ? -23.314 -4.147 68.498 1.00 95.06 220 GLN A CA 1
ATOM 1618 C C . GLN A 1 220 ? -24.469 -3.900 69.479 1.00 95.06 220 GLN A C 1
ATOM 1620 O O . GLN A 1 220 ? -24.520 -4.498 70.560 1.00 95.06 220 GLN A O 1
ATOM 1625 N N . LEU A 1 221 ? -25.422 -3.049 69.095 1.00 96.06 221 LEU A N 1
ATOM 1626 C CA . LEU A 1 221 ? -26.639 -2.776 69.859 1.00 96.06 221 LEU A CA 1
ATOM 1627 C C . LEU A 1 221 ? -27.495 -4.046 69.975 1.00 96.06 221 LEU A C 1
ATOM 1629 O O . LEU A 1 221 ? -27.918 -4.400 71.076 1.00 96.06 221 LEU A O 1
ATOM 1633 N N . GLN A 1 222 ? -27.651 -4.790 68.874 1.00 95.06 222 GLN A N 1
ATOM 1634 C CA . GLN A 1 222 ? -28.353 -6.075 68.826 1.00 95.06 222 GLN A CA 1
ATOM 1635 C C . GLN A 1 222 ? -27.678 -7.132 69.717 1.00 95.06 222 GLN A C 1
ATOM 1637 O O . GLN A 1 222 ? -28.361 -7.824 70.472 1.00 95.06 222 GLN A O 1
ATOM 1642 N N . GLN A 1 223 ? -26.344 -7.243 69.682 1.00 93.12 223 GLN A N 1
ATOM 1643 C CA . GLN A 1 223 ? -25.578 -8.157 70.543 1.00 93.12 223 GLN A CA 1
ATOM 1644 C C . GLN A 1 223 ? -25.742 -7.806 72.024 1.00 93.12 223 GLN A C 1
ATOM 1646 O O . GLN A 1 223 ? -25.956 -8.692 72.852 1.00 93.12 223 GLN A O 1
ATOM 1651 N N . THR A 1 224 ? -25.687 -6.515 72.352 1.00 95.06 224 THR A N 1
ATOM 1652 C CA . THR A 1 224 ? -25.860 -6.025 73.724 1.00 95.06 224 THR A CA 1
ATOM 1653 C C . THR A 1 224 ? -27.276 -6.314 74.227 1.00 95.06 224 THR A C 1
ATOM 1655 O O . THR A 1 224 ? -27.448 -6.851 75.321 1.00 95.06 224 THR A O 1
ATOM 1658 N N . ALA A 1 225 ? -28.297 -6.030 73.413 1.00 94.31 225 ALA A N 1
ATOM 1659 C CA . ALA A 1 225 ? -29.691 -6.328 73.730 1.00 94.31 225 ALA A CA 1
ATOM 1660 C C . ALA A 1 225 ? -29.934 -7.837 73.901 1.00 94.31 225 ALA A C 1
ATOM 1662 O O . ALA A 1 225 ? -30.618 -8.247 74.837 1.00 94.31 225 ALA A O 1
ATOM 1663 N N . TYR A 1 226 ? -29.329 -8.670 73.050 1.00 93.38 226 TYR A N 1
ATOM 1664 C CA . TYR A 1 226 ? -29.404 -10.128 73.153 1.00 93.38 226 TYR A CA 1
ATOM 1665 C C . TYR A 1 226 ? -28.775 -10.650 74.454 1.00 93.38 226 TYR A C 1
ATOM 1667 O O . TYR A 1 226 ? -29.394 -11.440 75.165 1.00 93.38 226 TYR A O 1
ATOM 1675 N N . GLN A 1 227 ? -27.584 -10.167 74.820 1.00 92.81 227 GLN A N 1
ATOM 1676 C CA . GLN A 1 227 ? -26.944 -10.511 76.096 1.00 92.81 227 GLN A CA 1
ATOM 1677 C C . GLN A 1 227 ? -27.783 -10.054 77.297 1.00 92.81 227 GLN A C 1
ATOM 1679 O O . GLN A 1 227 ? -27.958 -10.812 78.254 1.00 92.81 227 GLN A O 1
ATOM 1684 N N . ALA A 1 228 ? -28.353 -8.846 77.238 1.00 91.56 228 ALA A N 1
ATOM 1685 C CA . ALA A 1 228 ? -29.257 -8.344 78.266 1.00 91.56 228 ALA A CA 1
ATOM 1686 C C . ALA A 1 228 ? -30.504 -9.235 78.398 1.00 91.56 228 ALA A C 1
ATOM 1688 O O . ALA A 1 228 ? -30.849 -9.626 79.513 1.00 91.56 228 ALA A O 1
ATOM 1689 N N . ALA A 1 229 ? -31.122 -9.631 77.282 1.00 90.56 229 ALA A N 1
ATOM 1690 C CA . ALA A 1 229 ? -32.268 -10.537 77.257 1.00 90.56 229 ALA A CA 1
ATOM 1691 C C . ALA A 1 229 ? -31.931 -11.927 77.820 1.00 90.56 229 ALA A C 1
ATOM 1693 O O . ALA A 1 229 ? -32.695 -12.446 78.631 1.00 90.56 229 ALA A O 1
ATOM 1694 N N . LEU A 1 230 ? -30.771 -12.502 77.479 1.00 88.25 230 LEU A N 1
ATOM 1695 C CA . LEU A 1 230 ? -30.288 -13.751 78.081 1.00 88.25 230 LEU A CA 1
ATOM 1696 C C . LEU A 1 230 ? -30.094 -13.613 79.594 1.00 88.25 230 LEU A C 1
ATOM 1698 O O . LEU A 1 230 ? -30.498 -14.495 80.347 1.00 88.25 230 LEU A O 1
ATOM 1702 N N . SER A 1 231 ? -29.518 -12.500 80.056 1.00 87.06 231 SER A N 1
ATOM 1703 C CA . SER A 1 231 ? -29.311 -12.249 81.487 1.00 87.06 231 SER A CA 1
ATOM 1704 C C . SER A 1 231 ? -30.629 -12.048 82.248 1.00 87.06 231 SER A C 1
ATOM 1706 O O . SER A 1 231 ? -30.778 -12.534 83.368 1.00 87.06 231 SER A O 1
ATOM 1708 N N . ALA A 1 232 ? -31.607 -11.373 81.637 1.00 84.56 232 ALA A N 1
ATOM 1709 C CA . ALA A 1 232 ? -32.938 -11.179 82.197 1.00 84.56 232 ALA A CA 1
ATOM 1710 C C . ALA A 1 232 ? -33.719 -12.500 82.220 1.00 84.56 232 ALA A C 1
ATOM 1712 O O . ALA A 1 232 ? -34.283 -12.857 83.250 1.00 84.56 232 ALA A O 1
ATOM 1713 N N . GLY A 1 233 ? -33.673 -13.270 81.131 1.00 81.06 233 GLY A N 1
ATOM 1714 C CA . GLY A 1 233 ? -34.245 -14.612 81.051 1.00 81.06 233 GLY A CA 1
ATOM 1715 C C . GLY A 1 233 ? -33.630 -15.565 82.075 1.00 81.06 233 GLY A C 1
ATOM 1716 O O . GLY A 1 233 ? -34.360 -16.253 82.777 1.00 81.06 233 GLY A O 1
ATOM 1717 N N . ALA A 1 234 ? -32.307 -15.543 82.256 1.00 77.50 234 ALA A N 1
ATOM 1718 C CA . ALA A 1 234 ? -31.632 -16.324 83.293 1.00 77.50 234 ALA A CA 1
ATOM 1719 C C . ALA A 1 234 ? -32.076 -15.931 84.714 1.00 77.50 234 ALA A C 1
ATOM 1721 O O . ALA A 1 234 ? -32.211 -16.805 85.563 1.00 77.50 234 ALA A O 1
ATOM 1722 N N . LYS A 1 235 ? -32.360 -14.647 84.977 1.00 71.69 235 LYS A N 1
ATOM 1723 C CA . LYS A 1 235 ? -32.925 -14.186 86.261 1.00 71.69 235 LYS A CA 1
ATOM 1724 C C . LYS A 1 235 ? -34.388 -14.595 86.465 1.00 71.69 235 LYS A C 1
ATOM 1726 O O . LYS A 1 235 ? -34.785 -14.797 87.603 1.00 71.69 235 LYS A O 1
ATOM 1731 N N . VAL A 1 236 ? -35.176 -14.722 85.395 1.00 70.81 236 VAL A N 1
ATOM 1732 C CA . VAL A 1 236 ? -36.569 -15.213 85.448 1.00 70.81 236 VAL A CA 1
ATOM 1733 C C . VAL A 1 236 ? -36.623 -16.738 85.609 1.00 70.81 236 VAL A C 1
ATOM 1735 O O . VAL A 1 236 ? -37.516 -17.256 86.269 1.00 70.81 236 VAL A O 1
ATOM 1738 N N . VAL A 1 237 ? -35.668 -17.461 85.017 1.00 61.66 237 VAL A N 1
ATOM 1739 C CA . VAL A 1 237 ? -35.577 -18.932 85.062 1.00 61.66 237 VAL A CA 1
ATOM 1740 C C . VAL A 1 237 ? -34.838 -19.436 86.308 1.00 61.66 237 VAL A C 1
ATOM 1742 O O . VAL A 1 237 ? -34.949 -20.613 86.639 1.00 61.66 237 VAL A O 1
ATOM 1745 N N . GLN A 1 238 ? -34.125 -18.577 87.045 1.00 58.44 238 GLN A N 1
ATOM 1746 C CA . GLN A 1 238 ? -33.674 -18.907 88.398 1.00 58.44 238 GLN A CA 1
ATOM 1747 C C . GLN A 1 238 ? -34.903 -19.013 89.318 1.00 58.44 238 GLN A C 1
ATOM 1749 O O . GLN A 1 238 ? -35.513 -17.985 89.614 1.00 58.44 238 GLN A O 1
ATOM 1754 N N . PRO A 1 239 ? -35.277 -20.206 89.824 1.00 57.88 239 PRO A N 1
ATOM 1755 C CA . PRO A 1 239 ? -36.278 -20.281 90.872 1.00 57.88 239 PRO A CA 1
ATOM 1756 C C . PRO A 1 239 ? -35.658 -19.634 92.111 1.00 57.88 239 PRO A C 1
ATOM 1758 O O . PRO A 1 239 ? -34.641 -20.116 92.621 1.00 57.88 239 PRO A O 1
ATOM 1761 N N . SER A 1 240 ? -36.233 -18.538 92.610 1.00 56.16 240 SER A N 1
ATOM 1762 C CA . SER A 1 240 ? -35.887 -18.054 93.940 1.00 56.16 240 SER A CA 1
ATOM 1763 C C . SER A 1 240 ? -36.303 -19.127 94.941 1.00 56.16 240 SER A C 1
ATOM 1765 O O . SER A 1 240 ? -37.471 -19.242 95.297 1.00 56.16 240 SER A O 1
ATOM 1767 N N . LEU A 1 241 ? -35.324 -19.890 95.427 1.00 53.81 241 LEU A N 1
ATOM 1768 C CA . LEU A 1 241 ? -35.422 -20.826 96.556 1.00 53.81 241 LEU A CA 1
ATOM 1769 C C . LEU A 1 241 ? -36.042 -20.204 97.828 1.00 53.81 241 LEU A C 1
ATOM 1771 O O . LEU A 1 241 ? -36.369 -20.927 98.762 1.00 53.81 241 LEU A O 1
ATOM 1775 N N . VAL A 1 242 ? -36.232 -18.882 97.864 1.00 57.28 242 VAL A N 1
ATOM 1776 C CA . VAL A 1 242 ? -36.902 -18.142 98.942 1.00 57.28 242 VAL A CA 1
ATOM 1777 C C . VAL A 1 242 ? -38.439 -18.198 98.839 1.00 57.28 242 VAL A C 1
ATOM 1779 O O . VAL A 1 242 ? -39.103 -17.987 99.845 1.00 57.28 242 VAL A O 1
ATOM 1782 N N . ASP A 1 243 ? -39.015 -18.565 97.686 1.00 52.69 243 ASP A N 1
ATOM 1783 C CA . ASP A 1 243 ? -40.477 -18.702 97.512 1.00 52.69 243 ASP A CA 1
ATOM 1784 C C . ASP A 1 243 ? -40.993 -20.138 97.757 1.00 52.69 243 ASP A C 1
ATOM 1786 O O . ASP A 1 243 ? -42.193 -20.390 97.710 1.00 52.69 243 ASP A O 1
ATOM 1790 N N . PHE A 1 244 ? -40.097 -21.096 98.046 1.00 53.88 244 PHE A N 1
ATOM 1791 C CA . PHE A 1 244 ? -40.463 -22.485 98.380 1.00 53.88 244 PHE A CA 1
ATOM 1792 C C . PHE A 1 244 ? -40.369 -22.808 99.885 1.00 53.88 244 PHE A C 1
ATOM 1794 O O . PHE A 1 244 ? -40.689 -23.920 100.293 1.00 53.88 244 PHE A O 1
ATOM 1801 N N . LEU A 1 245 ? -39.949 -21.861 100.733 1.00 49.47 245 LEU A N 1
ATOM 1802 C CA . LEU A 1 245 ? -39.924 -22.029 102.195 1.00 49.47 245 LEU A CA 1
ATOM 1803 C C . LEU A 1 245 ? -40.843 -21.016 102.889 1.00 49.47 245 LEU A C 1
ATOM 1805 O O . LEU A 1 245 ? -40.403 -20.173 103.674 1.00 49.47 245 LEU A O 1
ATOM 1809 N N . ARG A 1 246 ? -42.138 -21.142 102.599 1.00 51.12 246 ARG A N 1
ATOM 1810 C CA . ARG A 1 246 ? -43.199 -20.882 103.573 1.00 51.12 246 ARG A CA 1
ATOM 1811 C C . ARG A 1 246 ? -43.752 -22.206 104.072 1.00 51.12 246 ARG A C 1
ATOM 1813 O O . ARG A 1 246 ? -43.916 -23.110 103.226 1.00 51.12 246 ARG A O 1
#

Radius of gyration: 48.3 Å; chains: 1; bounding box: 117×36×171 Å

pLDDT: mean 86.87, std 10.41, range [45.5, 97.06]